Protein AF-A0A7C6TV27-F1 (afdb_monomer_lite)

pLDDT: mean 70.69, std 17.98, range [28.36, 94.0]

Sequence (256 aa):
PSWSVGEIKVDEYSLESMWVTFALASRLGDLALILPENAGFEDLADAAALVRVLGHVDAPVVSAPRWVHTEAAGRDLRSASLIVMGESARQPFLAYSLGHRLLVPLTEVRGLPNGVDGRNVGVIQVIPSPWTVGRMVLAVSGSGPDGYRAALDALLNENTRAHLIGQAVVVTREIERGTLELYAQSTSPSDALPTRHVPRWTMGMSSSPWTAILLVSAIMTVLAGLSALGTGLLRRVGGSAAGGRVDVRSRGGAVG

Structure (mmCIF, N/CA/C/O backbone):
data_AF-A0A7C6TV27-F1
#
_entry.id   AF-A0A7C6TV27-F1
#
loop_
_atom_site.group_PDB
_atom_site.id
_atom_site.type_symbol
_atom_site.label_atom_id
_atom_site.label_alt_id
_atom_site.label_comp_id
_atom_site.label_asym_id
_atom_site.label_entity_id
_atom_site.label_seq_id
_atom_site.pdbx_PDB_ins_code
_atom_site.Cartn_x
_atom_site.Cartn_y
_atom_site.Cartn_z
_atom_site.occupancy
_atom_site.B_iso_or_equiv
_atom_site.auth_seq_id
_atom_site.auth_comp_id
_atom_site.auth_asym_id
_atom_site.auth_atom_id
_atom_site.pdbx_PDB_model_num
ATOM 1 N N . PRO A 1 1 ? -10.277 9.344 -18.326 1.00 42.56 1 PRO A N 1
ATOM 2 C CA . PRO A 1 1 ? -9.620 9.797 -17.077 1.00 42.56 1 PRO A CA 1
ATOM 3 C C . PRO A 1 1 ? -8.680 10.976 -17.368 1.00 42.56 1 PRO A C 1
ATOM 5 O O . PRO A 1 1 ? -7.740 10.820 -18.139 1.00 42.56 1 PRO A O 1
ATOM 8 N N . SER A 1 2 ? -8.986 12.161 -16.837 1.00 32.78 2 SER A N 1
ATOM 9 C CA . SER A 1 2 ? -8.155 13.364 -16.973 1.00 32.78 2 SER A CA 1
ATOM 10 C C . SER A 1 2 ? -7.395 1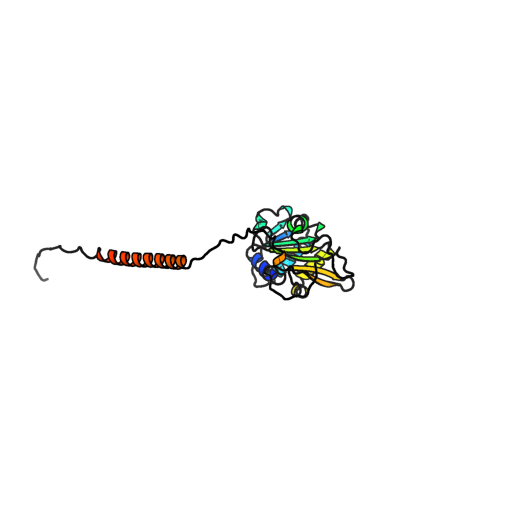3.614 -15.673 1.00 32.78 2 SER A C 1
ATOM 12 O O . SER A 1 2 ? -8.012 13.691 -14.614 1.00 32.78 2 SER A O 1
ATOM 14 N N . TRP A 1 3 ? -6.075 13.747 -15.761 1.00 41.84 3 TRP A N 1
ATOM 15 C CA . TRP A 1 3 ? -5.209 14.156 -14.657 1.00 41.84 3 TRP A CA 1
ATOM 16 C C . TRP A 1 3 ? -5.389 15.662 -14.425 1.00 41.84 3 TRP A C 1
ATOM 18 O O . TRP A 1 3 ? -5.289 16.439 -15.375 1.00 41.84 3 TRP A O 1
ATOM 28 N N . SER A 1 4 ? -5.697 16.093 -13.203 1.00 41.91 4 SER A N 1
ATOM 29 C CA . SER A 1 4 ? -5.937 17.510 -12.897 1.00 41.91 4 SER A CA 1
ATOM 30 C C . SER A 1 4 ? -5.298 17.928 -11.580 1.00 41.91 4 SER A C 1
ATOM 32 O O . SER A 1 4 ? -5.409 17.211 -10.589 1.00 41.91 4 SER A O 1
ATOM 34 N N . VAL A 1 5 ? -4.723 19.132 -11.561 1.00 38.09 5 VAL A N 1
ATOM 35 C CA . VAL A 1 5 ? -4.339 19.868 -10.349 1.00 38.09 5 VAL A CA 1
ATOM 36 C C . VAL A 1 5 ? -5.586 20.622 -9.876 1.00 38.09 5 VAL A C 1
ATOM 38 O O . VAL A 1 5 ? -5.969 21.616 -10.489 1.00 38.09 5 VAL A O 1
ATOM 41 N N . GLY A 1 6 ? -6.284 20.104 -8.865 1.00 32.38 6 GLY A N 1
ATOM 42 C CA . GLY A 1 6 ? -7.574 20.629 -8.411 1.00 32.38 6 GLY A CA 1
ATOM 43 C C . GLY A 1 6 ? -7.734 20.583 -6.892 1.00 32.38 6 GLY A C 1
ATOM 44 O O . GLY A 1 6 ? -7.157 19.730 -6.229 1.00 32.38 6 GLY A O 1
ATOM 45 N N . GLU A 1 7 ? -8.505 21.546 -6.389 1.00 28.36 7 GLU A N 1
ATOM 46 C CA . GLU A 1 7 ? -8.798 21.916 -4.996 1.00 28.36 7 GLU A CA 1
ATOM 47 C C . GLU A 1 7 ? -8.875 20.740 -3.995 1.00 28.36 7 GLU A C 1
ATOM 49 O O . GLU A 1 7 ? -9.655 19.801 -4.162 1.00 28.36 7 GLU A O 1
ATOM 54 N N . ILE A 1 8 ? -8.063 20.814 -2.929 1.00 34.06 8 ILE A N 1
ATOM 55 C CA . ILE A 1 8 ? -7.916 19.764 -1.909 1.00 34.06 8 ILE A CA 1
ATOM 56 C C . ILE A 1 8 ? -9.116 19.808 -0.960 1.00 34.06 8 ILE A C 1
ATOM 58 O O . ILE A 1 8 ? -9.132 20.526 0.041 1.00 34.06 8 ILE A O 1
ATOM 62 N N . LYS A 1 9 ? -10.132 19.001 -1.256 1.00 33.84 9 LYS A N 1
ATOM 63 C CA . LYS A 1 9 ? -11.043 18.503 -0.228 1.00 33.84 9 LYS A CA 1
ATOM 64 C C . LYS A 1 9 ? -10.345 17.301 0.403 1.00 33.84 9 LYS A C 1
ATOM 66 O O . LYS A 1 9 ? -9.981 16.376 -0.316 1.00 33.84 9 LYS A O 1
ATOM 71 N N . VAL A 1 10 ? -10.089 17.338 1.712 1.00 42.16 10 VAL A N 1
ATOM 72 C CA . VAL A 1 10 ? -9.459 16.211 2.420 1.00 42.16 10 VAL A CA 1
ATOM 73 C C . VAL A 1 10 ? -10.445 15.050 2.404 1.00 42.16 10 VAL A C 1
ATOM 75 O O . VAL A 1 10 ? -11.349 14.970 3.235 1.00 42.16 10 VAL A O 1
ATOM 78 N N . ASP A 1 11 ? -10.313 14.192 1.402 1.00 55.34 11 ASP A N 1
ATOM 79 C CA . ASP A 1 11 ? -11.092 12.974 1.313 1.00 55.34 11 ASP A CA 1
ATOM 80 C C . ASP A 1 11 ? -10.637 12.019 2.423 1.00 55.34 11 ASP A C 1
ATOM 82 O O . ASP A 1 11 ? -9.445 11.842 2.683 1.00 55.34 11 ASP A O 1
ATOM 86 N N . GLU A 1 12 ? -11.608 11.388 3.087 1.00 58.50 12 GLU A N 1
ATOM 87 C CA . GLU A 1 12 ? -11.397 10.425 4.183 1.00 58.50 12 GLU A CA 1
ATOM 88 C C . GLU A 1 12 ? -10.483 9.251 3.769 1.00 58.50 12 GLU A C 1
ATOM 90 O O . GLU A 1 12 ? -9.878 8.591 4.609 1.00 58.50 12 GLU A O 1
ATOM 95 N N . TYR A 1 13 ? -10.326 9.047 2.460 1.00 67.88 13 TYR A N 1
ATOM 96 C CA . TYR A 1 13 ? -9.430 8.086 1.835 1.00 67.88 13 TYR A CA 1
ATOM 97 C C . TYR A 1 13 ? -8.451 8.858 0.948 1.00 67.88 13 TYR A C 1
ATOM 99 O O . TYR A 1 13 ? -8.722 9.056 -0.231 1.00 67.88 13 TYR A O 1
ATOM 107 N N . SER A 1 14 ? -7.346 9.335 1.519 1.00 80.69 14 SER A N 1
ATOM 108 C CA . SER A 1 14 ? -6.264 10.026 0.806 1.00 80.69 14 SER A CA 1
ATOM 109 C C . SER A 1 14 ? -4.914 9.499 1.291 1.00 80.69 14 SER A C 1
ATOM 111 O O . SER A 1 14 ? -4.761 9.127 2.454 1.00 80.69 14 SER A O 1
ATOM 113 N N . LEU A 1 15 ? -3.918 9.469 0.410 1.00 79.62 15 LEU A N 1
ATOM 114 C CA . LEU A 1 15 ? -2.533 9.103 0.708 1.00 79.62 15 LEU A CA 1
ATOM 115 C C . LEU A 1 15 ? -1.900 10.043 1.742 1.00 79.62 15 LEU A C 1
ATOM 117 O O . LEU A 1 15 ? -1.047 9.612 2.514 1.00 79.62 15 LEU A O 1
ATOM 121 N N . GLU A 1 16 ? -2.368 11.289 1.817 1.00 81.50 16 GLU A N 1
ATOM 122 C CA . GLU A 1 16 ? -1.935 12.261 2.825 1.00 81.50 16 GLU A CA 1
ATOM 123 C C . GLU A 1 16 ? -2.404 11.855 4.229 1.00 81.50 16 GLU A C 1
ATOM 125 O O . GLU A 1 16 ? -1.633 11.881 5.189 1.00 81.50 16 GLU A O 1
ATOM 130 N N . SER A 1 17 ? -3.669 11.439 4.352 1.00 78.56 17 SER A N 1
ATOM 131 C CA . SER A 1 17 ? -4.296 11.088 5.630 1.00 78.56 17 SER A CA 1
ATOM 132 C C . SER A 1 17 ? -4.038 9.638 6.051 1.00 78.56 17 SER A C 1
ATOM 134 O O . SER A 1 17 ? -4.104 9.328 7.245 1.00 78.56 17 SER A O 1
ATOM 136 N N . MET A 1 18 ? -3.677 8.751 5.111 1.00 82.19 18 MET A N 1
ATOM 137 C CA . MET A 1 18 ? -3.507 7.321 5.390 1.00 82.19 18 MET A CA 1
ATOM 138 C C . MET A 1 18 ? -2.458 7.051 6.467 1.00 82.19 18 MET A C 1
ATOM 140 O O . MET A 1 18 ? -2.598 6.096 7.228 1.00 82.19 18 MET A O 1
ATOM 144 N N . TRP A 1 19 ? -1.393 7.860 6.522 1.00 77.50 19 TRP A N 1
ATOM 145 C CA . TRP A 1 19 ? -0.264 7.623 7.421 1.00 77.50 19 TRP A CA 1
ATOM 146 C C . TRP A 1 19 ? -0.715 7.598 8.875 1.00 77.50 19 TRP A C 1
ATOM 148 O O . TRP A 1 19 ? -0.329 6.704 9.624 1.00 77.50 19 TRP A O 1
ATOM 158 N N . VAL A 1 20 ? -1.612 8.513 9.240 1.00 76.75 20 VAL A N 1
ATOM 159 C CA . VAL A 1 20 ? -2.214 8.566 10.573 1.00 76.75 20 VAL A CA 1
ATOM 160 C C . VAL A 1 20 ? -3.128 7.359 10.792 1.00 76.75 20 VAL A C 1
ATOM 162 O O . VAL A 1 20 ? -3.025 6.690 11.818 1.00 76.75 20 VAL A O 1
ATOM 165 N N . THR A 1 21 ? -3.983 7.014 9.824 1.00 78.38 21 THR A N 1
ATOM 166 C CA . THR A 1 21 ? -4.902 5.870 9.942 1.00 78.38 21 THR A CA 1
ATOM 167 C C . THR A 1 21 ? -4.161 4.547 10.137 1.00 78.38 21 THR A C 1
ATOM 169 O O . THR A 1 21 ? -4.495 3.778 11.040 1.00 78.38 21 THR A O 1
ATOM 172 N N . PHE A 1 22 ? -3.150 4.265 9.316 1.00 78.12 22 PHE A N 1
ATOM 173 C CA . PHE A 1 22 ? -2.386 3.022 9.393 1.00 78.12 22 PHE A CA 1
ATOM 174 C C . PHE A 1 22 ? -1.479 2.977 10.625 1.00 78.12 22 PHE A C 1
ATOM 176 O O . PHE A 1 22 ? -1.372 1.918 11.243 1.00 78.12 22 PHE A O 1
ATOM 183 N N . ALA A 1 23 ? -0.899 4.110 11.036 1.00 75.31 23 ALA A N 1
ATOM 184 C CA . ALA A 1 23 ? -0.135 4.202 12.280 1.00 75.31 23 ALA A CA 1
ATOM 185 C C . ALA A 1 23 ? -1.005 4.016 13.535 1.00 75.31 23 ALA A C 1
ATOM 187 O O . ALA A 1 23 ? -0.509 3.545 14.556 1.00 75.31 23 ALA A O 1
ATOM 188 N N . LEU A 1 24 ? -2.293 4.370 13.488 1.00 70.25 24 LEU A N 1
ATOM 189 C CA . LEU A 1 24 ? -3.243 4.085 14.568 1.00 70.25 24 LEU A CA 1
ATOM 190 C C . LEU A 1 24 ? -3.708 2.623 14.540 1.00 70.25 24 LEU A C 1
ATOM 192 O O . LEU A 1 24 ? -3.726 1.966 15.579 1.00 70.25 24 LEU A O 1
ATOM 196 N N . ALA A 1 25 ? -4.035 2.085 13.361 1.00 66.06 25 ALA A N 1
ATOM 197 C CA . ALA A 1 25 ? -4.468 0.694 13.211 1.00 66.06 25 ALA A CA 1
ATOM 198 C C . ALA A 1 25 ? -3.373 -0.310 13.617 1.00 66.06 25 ALA A C 1
ATOM 200 O O . ALA A 1 25 ? -3.673 -1.328 14.245 1.00 66.06 25 ALA A O 1
ATOM 201 N N . SER A 1 26 ? -2.100 -0.012 13.321 1.00 62.94 26 SER A N 1
ATOM 202 C CA . SER A 1 26 ? -0.956 -0.860 13.691 1.00 62.94 26 SER A CA 1
ATOM 203 C C . SER A 1 26 ? -0.791 -1.036 15.203 1.00 62.94 26 SER A C 1
ATOM 205 O O . SER A 1 26 ? -0.312 -2.080 15.649 1.00 62.94 26 SER A O 1
ATOM 207 N N . ARG A 1 27 ? -1.224 -0.049 15.998 1.00 66.62 27 ARG A N 1
ATOM 208 C CA . ARG A 1 27 ? -1.183 -0.087 17.470 1.00 66.62 27 ARG A CA 1
ATOM 209 C C . ARG A 1 27 ? -2.248 -0.993 18.066 1.00 66.62 27 ARG A C 1
ATOM 211 O O . ARG A 1 27 ? -2.057 -1.519 19.154 1.00 66.62 27 ARG A O 1
ATOM 218 N N . LEU A 1 28 ? -3.373 -1.146 17.372 1.00 60.09 28 LEU A N 1
ATOM 219 C CA . LEU A 1 28 ? -4.545 -1.869 17.868 1.00 60.09 28 LEU A CA 1
ATOM 220 C C . LEU A 1 28 ? -4.563 -3.347 17.446 1.00 60.09 28 LEU A C 1
ATOM 222 O O . LEU A 1 28 ? -5.505 -4.059 17.773 1.00 60.09 28 LEU A O 1
ATOM 226 N N . GLY A 1 29 ? -3.548 -3.818 16.709 1.00 70.62 29 GLY A N 1
ATOM 227 C CA . GLY A 1 29 ? -3.570 -5.147 16.081 1.00 70.62 29 GLY A CA 1
ATOM 228 C C . GLY A 1 29 ? -4.558 -5.246 14.908 1.00 70.62 29 GLY A C 1
ATOM 229 O O . GLY A 1 29 ? -4.773 -6.325 14.356 1.00 70.62 29 GLY A O 1
ATOM 230 N N . ASP A 1 30 ? -5.115 -4.106 14.494 1.00 82.38 30 ASP A N 1
ATOM 231 C CA . ASP A 1 30 ? -6.123 -3.955 13.444 1.00 82.38 30 ASP A CA 1
ATOM 232 C C . ASP A 1 30 ? -5.498 -3.766 12.053 1.00 82.38 30 ASP A C 1
ATOM 234 O O . ASP A 1 30 ? -6.171 -3.343 11.112 1.00 82.38 30 ASP A O 1
ATOM 238 N N . LEU A 1 31 ? -4.204 -4.055 11.918 1.00 86.94 31 LEU A N 1
ATOM 239 C CA . LEU A 1 31 ? -3.452 -3.970 10.675 1.00 86.94 31 LEU A CA 1
ATOM 240 C C . LEU A 1 31 ? -2.953 -5.354 10.270 1.00 86.94 31 LEU A C 1
ATOM 242 O O . LEU A 1 31 ? -2.269 -6.019 11.051 1.00 86.94 31 LEU A O 1
ATOM 246 N N . ALA A 1 32 ? -3.238 -5.757 9.034 1.00 89.12 32 ALA A N 1
ATOM 247 C CA . ALA A 1 32 ? -2.634 -6.935 8.429 1.00 89.12 32 ALA A CA 1
ATOM 248 C C . ALA A 1 32 ? -1.802 -6.562 7.198 1.00 89.12 32 ALA A C 1
ATOM 250 O O . ALA A 1 32 ? -2.253 -5.812 6.331 1.00 89.12 32 ALA A O 1
ATOM 251 N N . LEU A 1 33 ? -0.591 -7.109 7.128 1.00 88.75 33 LEU A N 1
ATOM 252 C CA . LEU A 1 33 ? 0.257 -7.067 5.948 1.00 88.75 33 LEU A CA 1
ATOM 253 C C . LEU A 1 33 ? 0.047 -8.351 5.152 1.00 88.75 33 LEU A C 1
ATOM 255 O O . LEU A 1 33 ? 0.228 -9.452 5.678 1.00 88.75 33 LEU A O 1
ATOM 259 N N . ILE A 1 34 ? -0.344 -8.189 3.891 1.00 89.25 34 ILE A N 1
ATOM 260 C CA . ILE A 1 34 ? -0.555 -9.288 2.957 1.00 89.25 34 ILE A CA 1
ATOM 261 C C . ILE A 1 34 ? 0.692 -9.449 2.105 1.00 89.25 34 ILE A C 1
ATOM 263 O O . ILE A 1 34 ? 1.052 -8.554 1.335 1.00 89.25 34 ILE A O 1
ATOM 267 N N . LEU A 1 35 ? 1.326 -10.609 2.246 1.00 86.19 35 LEU A N 1
ATOM 268 C CA . LEU A 1 35 ? 2.517 -10.980 1.496 1.00 86.19 35 LEU A CA 1
ATOM 269 C C . LEU A 1 35 ? 2.175 -11.921 0.328 1.00 86.19 35 LEU A C 1
ATOM 271 O O . LEU A 1 35 ? 1.169 -12.647 0.389 1.00 86.19 35 LEU A O 1
ATOM 275 N N . PRO A 1 36 ? 3.006 -11.936 -0.731 1.00 84.69 36 PRO A N 1
ATOM 276 C CA . PRO A 1 36 ? 2.933 -12.942 -1.788 1.00 84.69 36 PRO A CA 1
ATOM 277 C C . PRO A 1 36 ? 2.973 -14.376 -1.235 1.00 84.69 36 PRO A C 1
ATOM 279 O O . PRO A 1 36 ? 3.475 -14.630 -0.138 1.00 84.69 36 PRO A O 1
ATOM 282 N N . GLU A 1 37 ? 2.457 -15.336 -2.000 1.00 78.94 37 GLU A N 1
ATOM 283 C CA . GLU A 1 37 ? 2.462 -16.756 -1.607 1.00 78.94 37 GLU A CA 1
ATOM 284 C C . GLU A 1 37 ? 3.889 -17.294 -1.466 1.00 78.94 37 GLU A C 1
ATOM 286 O O . GLU A 1 37 ? 4.225 -17.956 -0.488 1.00 78.94 37 GLU A O 1
ATOM 291 N N . ASN A 1 38 ? 4.761 -16.917 -2.399 1.00 82.75 38 ASN A N 1
ATOM 292 C CA . ASN A 1 38 ? 6.183 -17.240 -2.400 1.00 82.75 38 ASN A CA 1
ATOM 293 C C . ASN A 1 38 ? 7.034 -16.100 -1.820 1.00 82.75 38 ASN A C 1
ATOM 295 O O . ASN A 1 38 ? 8.071 -15.753 -2.391 1.00 82.75 38 ASN A O 1
ATOM 299 N N . ALA A 1 39 ? 6.573 -15.483 -0.729 1.00 84.56 39 ALA A N 1
ATOM 300 C CA . ALA A 1 39 ? 7.303 -14.403 -0.077 1.00 84.56 39 ALA A CA 1
ATOM 301 C C . ALA A 1 39 ? 8.697 -14.873 0.369 1.00 84.56 39 ALA A C 1
ATOM 303 O O . ALA A 1 39 ? 8.834 -15.809 1.160 1.00 84.56 39 ALA A O 1
ATOM 304 N N . GLY A 1 40 ? 9.726 -14.215 -0.158 1.00 87.44 40 GLY A N 1
ATOM 305 C CA . GLY A 1 40 ? 11.115 -14.429 0.218 1.00 87.44 40 GLY A CA 1
ATOM 306 C C . GLY A 1 40 ? 11.561 -13.505 1.349 1.00 87.44 40 GLY A C 1
ATOM 307 O O . GLY A 1 40 ? 10.784 -12.745 1.927 1.00 87.44 40 GLY A O 1
ATOM 308 N N . PHE A 1 41 ? 12.860 -13.538 1.641 1.00 87.88 41 PHE A N 1
ATOM 309 C CA . PHE A 1 41 ? 13.470 -12.633 2.615 1.00 87.88 41 PHE A CA 1
ATOM 310 C C . PHE A 1 41 ? 13.321 -11.155 2.217 1.00 87.88 41 PHE A C 1
ATOM 312 O O . PHE A 1 41 ? 13.071 -10.323 3.084 1.00 87.88 41 PHE A O 1
ATOM 319 N N . GLU A 1 42 ? 13.431 -10.836 0.922 1.00 88.75 42 GLU A N 1
ATOM 320 C CA . GLU A 1 42 ? 13.256 -9.465 0.418 1.00 88.75 42 GLU A CA 1
ATOM 321 C C . GLU A 1 42 ? 11.844 -8.936 0.709 1.00 88.75 42 GLU A C 1
ATOM 323 O O . GLU A 1 42 ? 11.706 -7.868 1.293 1.00 88.75 42 GLU A O 1
ATOM 328 N N . ASP A 1 43 ? 10.803 -9.729 0.430 1.00 88.56 43 ASP A N 1
ATOM 329 C CA . ASP A 1 43 ? 9.406 -9.335 0.663 1.00 88.56 43 ASP A CA 1
ATOM 330 C C . ASP A 1 43 ? 9.128 -9.059 2.160 1.00 88.56 43 ASP A C 1
ATOM 332 O O . ASP A 1 43 ? 8.388 -8.142 2.523 1.00 88.56 43 ASP A O 1
ATOM 336 N N . LEU A 1 44 ? 9.752 -9.838 3.053 1.00 88.25 44 LEU A N 1
ATOM 337 C CA . LEU A 1 44 ? 9.673 -9.631 4.503 1.00 88.25 44 LEU A CA 1
ATOM 338 C C . LEU A 1 44 ? 10.442 -8.384 4.957 1.00 88.25 44 LEU A C 1
ATOM 340 O O . LEU A 1 44 ? 9.965 -7.655 5.831 1.00 88.25 44 LEU A O 1
ATOM 344 N N . ALA A 1 45 ? 11.622 -8.140 4.386 1.00 90.81 45 ALA A N 1
ATOM 345 C CA . ALA A 1 45 ? 12.440 -6.973 4.694 1.00 90.81 45 ALA A CA 1
ATOM 346 C C . ALA A 1 45 ? 11.743 -5.674 4.263 1.00 90.81 45 ALA A C 1
ATOM 348 O O . ALA A 1 45 ? 11.665 -4.734 5.058 1.00 90.81 45 ALA A O 1
ATOM 349 N N . ASP A 1 46 ? 11.166 -5.656 3.062 1.00 91.44 46 ASP A N 1
ATOM 350 C CA . ASP A 1 46 ? 10.367 -4.550 2.525 1.00 91.44 46 ASP A CA 1
ATOM 351 C C . ASP A 1 46 ? 9.200 -4.211 3.453 1.00 91.44 46 ASP A C 1
ATOM 353 O O . ASP A 1 46 ? 8.974 -3.063 3.848 1.00 91.44 46 ASP A O 1
ATOM 357 N N . ALA A 1 47 ? 8.481 -5.247 3.871 1.00 88.88 47 ALA A N 1
ATOM 358 C CA . ALA A 1 47 ? 7.345 -5.095 4.747 1.00 88.88 47 ALA A CA 1
ATOM 359 C C . ALA A 1 47 ? 7.729 -4.604 6.146 1.00 88.88 47 ALA A C 1
ATOM 361 O O . ALA A 1 47 ? 7.070 -3.723 6.704 1.00 88.88 47 ALA A O 1
ATOM 362 N N . ALA A 1 48 ? 8.822 -5.124 6.707 1.00 87.94 48 ALA A N 1
ATOM 363 C CA . ALA A 1 48 ? 9.362 -4.647 7.973 1.00 87.94 48 ALA A CA 1
ATOM 364 C C . ALA A 1 48 ? 9.816 -3.181 7.877 1.00 87.94 48 ALA A C 1
ATOM 366 O O . ALA A 1 48 ? 9.582 -2.403 8.807 1.00 87.94 48 ALA A O 1
ATOM 367 N N . ALA A 1 49 ? 10.415 -2.780 6.751 1.00 90.19 49 ALA A N 1
ATOM 368 C CA . ALA A 1 49 ? 10.804 -1.398 6.502 1.00 90.19 49 ALA A CA 1
ATOM 369 C C . ALA A 1 49 ? 9.585 -0.465 6.498 1.00 90.19 49 ALA A C 1
ATOM 371 O O . ALA A 1 49 ? 9.621 0.578 7.156 1.00 90.19 49 ALA A O 1
ATOM 372 N N . LEU A 1 50 ? 8.485 -0.862 5.852 1.00 88.31 50 LEU A N 1
ATOM 373 C CA . LEU A 1 50 ? 7.253 -0.075 5.850 1.00 88.31 50 LEU A CA 1
ATOM 374 C C . LEU A 1 50 ? 6.626 0.024 7.247 1.00 88.31 50 LEU A C 1
ATOM 376 O O . LEU A 1 50 ? 6.248 1.113 7.679 1.00 88.31 50 LEU A O 1
ATOM 380 N N . VAL A 1 51 ? 6.565 -1.082 7.994 1.00 85.06 51 VAL A N 1
ATOM 381 C CA . VAL A 1 51 ? 6.058 -1.084 9.379 1.00 85.06 51 VAL A CA 1
ATOM 382 C C . VAL A 1 51 ? 6.893 -0.170 10.272 1.00 85.06 51 VAL A C 1
ATOM 384 O O . VAL A 1 51 ? 6.336 0.568 11.083 1.00 85.06 51 VAL A O 1
ATOM 387 N N . ARG A 1 52 ? 8.221 -0.163 10.103 1.00 84.56 52 ARG A N 1
ATOM 388 C CA . ARG A 1 52 ? 9.118 0.749 10.826 1.00 84.56 52 ARG A CA 1
ATOM 389 C C . ARG A 1 52 ? 8.778 2.209 10.535 1.00 84.56 52 ARG A C 1
ATOM 391 O O . ARG A 1 52 ? 8.741 3.017 11.460 1.00 84.56 52 ARG A O 1
ATOM 398 N N . VAL A 1 53 ? 8.523 2.539 9.270 1.00 85.00 53 VAL A N 1
ATOM 399 C CA . VAL A 1 53 ? 8.135 3.892 8.849 1.00 85.00 53 VAL A CA 1
ATOM 400 C C . VAL A 1 53 ? 6.778 4.287 9.441 1.00 85.00 53 VAL A C 1
ATOM 402 O O . VAL A 1 53 ? 6.658 5.391 9.966 1.00 85.00 53 VAL A O 1
ATOM 405 N N . LEU A 1 54 ? 5.792 3.383 9.444 1.00 80.69 54 LEU A N 1
ATOM 406 C CA . LEU A 1 54 ? 4.479 3.607 10.069 1.00 80.69 54 LEU A CA 1
ATOM 407 C C . LEU A 1 54 ? 4.568 3.782 11.591 1.00 80.69 54 LEU A C 1
ATOM 409 O O . LEU A 1 54 ? 3.869 4.615 12.164 1.00 80.69 54 LEU A O 1
ATOM 413 N N . GLY A 1 55 ? 5.443 3.023 12.252 1.00 74.62 55 GLY A N 1
ATOM 414 C CA . GLY A 1 55 ? 5.653 3.099 13.698 1.00 74.62 55 GLY A CA 1
ATOM 415 C C . GLY A 1 55 ? 6.322 4.397 14.160 1.00 74.62 55 GLY A C 1
ATOM 416 O O . GLY A 1 55 ? 6.190 4.766 15.322 1.00 74.62 55 GLY A O 1
ATOM 417 N N . HIS A 1 56 ? 7.008 5.114 13.266 1.00 72.06 56 HIS A N 1
ATOM 418 C CA . HIS A 1 56 ? 7.680 6.374 13.595 1.00 72.06 56 HIS A CA 1
ATOM 419 C C . HIS A 1 56 ? 6.724 7.578 13.666 1.00 72.06 56 HIS A C 1
ATOM 421 O O . HIS A 1 56 ? 7.140 8.647 14.097 1.00 72.06 56 HIS A O 1
ATOM 427 N N . VAL A 1 57 ? 5.461 7.416 13.245 1.00 65.25 57 VAL A N 1
ATOM 428 C CA . VAL A 1 57 ? 4.544 8.538 12.982 1.00 65.25 57 VAL A CA 1
ATOM 429 C C . VAL A 1 57 ? 3.998 9.219 14.242 1.00 65.25 57 VAL A C 1
ATOM 431 O O . VAL A 1 57 ? 3.608 10.363 14.114 1.00 65.25 57 VAL A O 1
ATOM 434 N N . ASP A 1 58 ? 4.001 8.614 15.442 1.00 51.94 58 ASP A N 1
ATOM 435 C CA . ASP A 1 58 ? 3.790 9.375 16.700 1.00 51.94 58 ASP A CA 1
ATOM 436 C C . ASP A 1 58 ? 3.863 8.472 17.950 1.00 51.94 58 ASP A C 1
ATOM 438 O O . ASP A 1 58 ? 2.877 7.835 18.313 1.00 51.94 58 ASP A O 1
ATOM 442 N N . ALA A 1 59 ? 4.991 8.470 18.664 1.00 53.00 59 ALA A N 1
ATOM 443 C CA . ALA A 1 59 ? 5.229 7.798 19.959 1.00 53.00 59 ALA A CA 1
ATOM 444 C C . ALA A 1 59 ? 5.685 6.312 19.929 1.00 53.00 59 ALA A C 1
ATOM 446 O O . ALA A 1 59 ? 5.294 5.542 19.050 1.00 53.00 59 ALA A O 1
ATOM 447 N N . PRO A 1 60 ? 6.508 5.882 20.916 1.00 55.78 60 PRO A N 1
ATOM 448 C CA . PRO A 1 60 ? 7.086 4.539 20.997 1.00 55.78 60 PRO A CA 1
ATOM 449 C C . PRO A 1 60 ? 6.047 3.517 21.479 1.00 55.78 60 PRO A C 1
ATOM 451 O O . PRO A 1 60 ? 6.070 3.064 22.622 1.00 55.78 60 PRO A O 1
ATOM 454 N N . VAL A 1 61 ? 5.105 3.159 20.612 1.00 54.78 61 VAL A N 1
ATOM 455 C CA . VAL A 1 61 ? 4.170 2.055 20.850 1.00 54.78 61 VAL A CA 1
ATOM 456 C C . VAL A 1 61 ? 4.597 0.868 19.995 1.00 54.78 61 VAL A C 1
ATOM 458 O O . VAL A 1 61 ? 4.882 1.011 18.806 1.00 54.78 61 VAL A O 1
ATOM 461 N N . VAL A 1 62 ? 4.651 -0.314 20.611 1.00 59.88 62 VAL A N 1
ATOM 462 C CA . VAL A 1 62 ? 4.977 -1.569 19.926 1.00 59.88 62 VAL A CA 1
ATOM 463 C C . VAL A 1 62 ? 3.931 -1.815 18.839 1.00 59.88 62 VAL A C 1
ATOM 465 O O . VAL A 1 62 ? 2.773 -2.096 19.132 1.00 59.88 62 VAL A O 1
ATOM 468 N N . SER A 1 63 ? 4.338 -1.684 17.578 1.00 64.44 63 SER A N 1
ATOM 469 C CA . SER A 1 63 ? 3.513 -2.060 16.430 1.00 64.44 63 SER A CA 1
ATOM 470 C C . SER A 1 63 ? 3.599 -3.572 16.243 1.00 64.44 63 SER A C 1
ATOM 472 O O . SER A 1 63 ? 4.694 -4.111 16.092 1.00 64.44 63 SER A O 1
ATOM 474 N N . ALA A 1 64 ? 2.456 -4.253 16.246 1.00 70.06 64 ALA A N 1
ATOM 475 C CA . ALA A 1 64 ? 2.377 -5.703 16.073 1.00 70.06 64 ALA A CA 1
ATOM 476 C C . ALA A 1 64 ? 1.390 -6.050 14.948 1.00 70.06 64 ALA A C 1
ATOM 478 O O . ALA A 1 64 ? 0.317 -6.600 15.211 1.00 70.06 64 ALA A O 1
ATOM 479 N N . PRO A 1 65 ? 1.700 -5.687 13.689 1.00 76.12 65 PRO A N 1
ATOM 480 C CA . PRO A 1 65 ? 0.831 -6.039 12.583 1.00 76.12 65 PRO A CA 1
ATOM 481 C C . PRO A 1 65 ? 0.784 -7.554 12.385 1.00 76.12 65 PRO A C 1
ATOM 483 O O . PRO A 1 65 ? 1.748 -8.278 12.649 1.00 76.12 65 PRO A O 1
ATOM 486 N N . ARG A 1 66 ? -0.349 -8.031 11.875 1.00 82.56 66 ARG A N 1
ATOM 487 C CA . ARG A 1 66 ? -0.529 -9.436 11.514 1.00 82.56 66 ARG A CA 1
ATOM 488 C C . ARG A 1 66 ? 0.104 -9.701 10.154 1.00 82.56 66 ARG A C 1
ATOM 490 O O . ARG A 1 66 ? -0.178 -8.996 9.191 1.00 82.56 66 ARG A O 1
ATOM 497 N N . TRP A 1 67 ? 0.904 -10.751 10.073 1.00 81.50 67 TRP A N 1
ATOM 498 C CA . TRP A 1 67 ? 1.504 -11.227 8.831 1.00 81.50 67 TRP A CA 1
ATOM 499 C C . TRP A 1 67 ? 0.615 -12.309 8.241 1.00 81.50 67 TRP A C 1
ATOM 501 O O . TRP A 1 67 ? 0.360 -13.317 8.902 1.00 81.50 67 TRP A O 1
ATOM 511 N N . VAL A 1 68 ? 0.094 -12.086 7.037 1.00 81.19 68 VAL A N 1
ATOM 512 C CA . VAL A 1 68 ? -0.846 -13.018 6.411 1.00 81.19 68 VAL A CA 1
ATOM 513 C C . VAL A 1 68 ? -0.421 -13.294 4.976 1.00 81.19 68 VAL A C 1
ATOM 515 O O . VAL A 1 68 ? -0.237 -12.382 4.175 1.00 81.19 68 VAL A O 1
ATOM 518 N N . HIS A 1 69 ? -0.268 -14.573 4.648 1.00 75.69 69 HIS A N 1
ATOM 519 C CA . HIS A 1 69 ? -0.074 -15.004 3.268 1.00 75.69 69 HIS A CA 1
ATOM 520 C C . HIS A 1 69 ? -1.394 -14.947 2.504 1.00 75.69 69 HIS A C 1
ATOM 522 O O . HIS A 1 69 ? -2.466 -15.152 3.076 1.00 75.69 69 HIS A O 1
ATOM 528 N N . THR A 1 70 ? -1.306 -14.714 1.199 1.00 69.25 70 THR A N 1
ATOM 529 C CA . THR A 1 70 ? -2.476 -14.529 0.332 1.00 69.25 70 THR A CA 1
ATOM 530 C C . THR A 1 70 ? -3.472 -15.697 0.373 1.00 69.25 70 THR A C 1
ATOM 532 O O . THR A 1 70 ? -4.674 -15.458 0.390 1.00 69.25 70 THR A O 1
ATOM 535 N N . GLU A 1 71 ? -3.030 -16.950 0.496 1.00 66.19 71 GLU A N 1
ATOM 536 C CA . GLU A 1 71 ? -3.942 -18.104 0.622 1.00 66.19 71 GLU A CA 1
ATOM 537 C C . GLU A 1 71 ? -4.674 -18.157 1.974 1.00 66.19 71 GLU A C 1
ATOM 539 O O . GLU A 1 71 ? -5.818 -18.602 2.070 1.00 66.19 71 GLU A O 1
ATOM 544 N N . ALA A 1 72 ? -4.029 -17.655 3.031 1.00 64.88 72 ALA A N 1
ATOM 545 C CA . ALA A 1 72 ? -4.594 -17.563 4.376 1.00 64.88 72 ALA A CA 1
ATOM 546 C C . ALA A 1 72 ? -5.474 -16.314 4.558 1.00 64.88 72 ALA A C 1
ATOM 548 O O . ALA A 1 72 ? -5.983 -16.068 5.658 1.00 64.88 72 ALA A O 1
ATOM 549 N N . ALA A 1 73 ? -5.679 -15.534 3.489 1.00 65.19 73 ALA A N 1
ATOM 550 C CA . ALA A 1 73 ? -6.513 -14.343 3.445 1.00 65.19 73 ALA A CA 1
ATOM 551 C C . ALA A 1 73 ? -8.018 -14.675 3.544 1.00 65.19 73 ALA A C 1
ATOM 553 O O . ALA A 1 73 ? -8.809 -14.432 2.635 1.00 65.19 73 ALA A O 1
ATOM 554 N N . GLY A 1 74 ? -8.424 -15.280 4.661 1.00 63.19 74 GLY A N 1
ATOM 555 C CA . GLY A 1 74 ? -9.788 -15.719 4.946 1.00 63.19 74 GLY A CA 1
ATOM 556 C C . GLY A 1 74 ? -10.658 -14.669 5.651 1.00 63.19 74 GLY A C 1
ATOM 557 O O . GLY A 1 74 ? -10.417 -13.463 5.597 1.00 63.19 74 GLY A O 1
ATOM 558 N N . ARG A 1 75 ? -11.708 -15.142 6.346 1.00 58.16 75 ARG A N 1
ATOM 559 C CA . ARG A 1 75 ? -12.713 -14.307 7.046 1.00 58.16 75 ARG A CA 1
ATOM 560 C C . ARG A 1 75 ? -12.120 -13.319 8.059 1.00 58.16 75 ARG A C 1
ATOM 562 O O . ARG A 1 75 ? -12.702 -12.255 8.240 1.00 58.16 75 ARG A O 1
ATOM 569 N N . ASP A 1 76 ? -10.967 -13.626 8.643 1.00 60.94 76 ASP A N 1
ATOM 570 C CA . ASP A 1 76 ? -10.336 -12.805 9.685 1.00 60.94 76 ASP A CA 1
ATOM 571 C C . ASP A 1 76 ? -9.641 -11.544 9.166 1.00 60.94 76 ASP A C 1
ATOM 573 O O . ASP A 1 76 ? -9.423 -10.613 9.936 1.00 60.94 76 ASP A O 1
ATOM 577 N N . LEU A 1 77 ? -9.309 -11.472 7.874 1.00 68.50 77 LEU A N 1
ATOM 578 C CA . LEU A 1 77 ? -8.760 -10.244 7.288 1.00 68.50 77 LEU A CA 1
ATOM 579 C C . LEU A 1 77 ? -9.814 -9.158 7.111 1.00 68.50 77 LEU A C 1
ATOM 581 O O . LEU A 1 77 ? -9.487 -7.990 6.922 1.00 68.50 77 LEU A O 1
ATOM 585 N N . ARG A 1 78 ? -11.093 -9.537 7.173 1.00 68.31 78 ARG A N 1
ATOM 586 C CA . ARG A 1 78 ? -12.188 -8.608 6.936 1.00 68.31 78 ARG A CA 1
ATOM 587 C C . ARG A 1 78 ? -12.234 -7.532 8.007 1.00 68.31 78 ARG A C 1
ATOM 589 O O . ARG A 1 78 ? -12.577 -6.414 7.668 1.00 68.31 78 ARG A O 1
ATOM 596 N N . SER A 1 79 ? -11.868 -7.814 9.256 1.00 78.44 79 SER A N 1
ATOM 597 C CA . SER A 1 79 ? -11.972 -6.848 10.361 1.00 78.44 79 SER A CA 1
ATOM 598 C C . SER A 1 79 ? -10.826 -5.829 10.442 1.00 78.44 79 SER A C 1
ATOM 600 O O . SER A 1 79 ? -10.937 -4.875 11.216 1.00 78.44 79 SER A O 1
ATOM 602 N N . ALA A 1 80 ? -9.755 -6.010 9.661 1.00 84.50 80 ALA A N 1
ATOM 603 C CA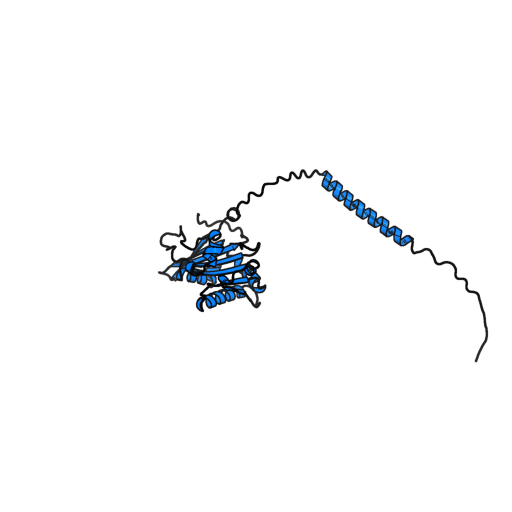 . ALA A 1 80 ? -8.533 -5.209 9.717 1.00 84.50 80 ALA A CA 1
ATOM 604 C C . ALA A 1 80 ? -8.406 -4.235 8.531 1.00 84.50 80 ALA A C 1
ATOM 606 O O . ALA A 1 80 ? -8.982 -4.442 7.460 1.00 84.50 80 ALA A O 1
ATOM 607 N N . SER A 1 81 ? -7.616 -3.177 8.720 1.00 88.94 81 SER A N 1
ATOM 608 C CA . SER A 1 81 ? -7.017 -2.428 7.615 1.00 88.94 81 SER A CA 1
ATOM 609 C C . SER A 1 81 ? -5.878 -3.250 7.020 1.00 88.94 81 SER A C 1
ATOM 611 O O . SER A 1 81 ? -5.171 -3.962 7.737 1.00 88.94 81 SER A O 1
ATOM 613 N N . LEU A 1 82 ? -5.703 -3.170 5.706 1.00 91.19 82 LEU A N 1
ATOM 614 C CA . LEU A 1 82 ? -4.785 -4.037 4.977 1.00 91.19 82 LEU A CA 1
ATOM 615 C C . LEU A 1 82 ? -3.707 -3.215 4.288 1.00 91.19 82 LEU A C 1
ATOM 617 O O . LEU A 1 82 ? -3.996 -2.183 3.687 1.00 91.19 82 LEU A O 1
ATOM 621 N N . ILE A 1 83 ? -2.480 -3.711 4.332 1.00 92.12 83 ILE A N 1
ATOM 622 C CA . ILE A 1 83 ? -1.404 -3.266 3.454 1.00 92.12 83 ILE A CA 1
ATOM 623 C C . ILE A 1 83 ? -1.052 -4.450 2.570 1.00 92.12 83 ILE A C 1
ATOM 625 O O . ILE A 1 83 ? -0.675 -5.510 3.064 1.00 92.12 83 ILE A O 1
ATOM 629 N N . VAL A 1 84 ? -1.209 -4.280 1.266 1.00 91.94 84 VAL A N 1
ATOM 630 C CA . VAL A 1 84 ? -0.944 -5.314 0.271 1.00 91.94 84 VAL A CA 1
ATOM 631 C C . VAL A 1 84 ? 0.222 -4.854 -0.572 1.00 91.94 84 VAL A C 1
ATOM 633 O O . VAL A 1 84 ? 0.154 -3.783 -1.175 1.00 91.94 84 VAL A O 1
ATOM 636 N N . MET A 1 85 ? 1.283 -5.653 -0.594 1.00 91.69 85 MET A N 1
ATOM 637 C CA . MET A 1 85 ? 2.522 -5.301 -1.277 1.00 91.69 85 MET A CA 1
ATOM 638 C C . MET A 1 85 ? 2.932 -6.375 -2.270 1.00 91.69 85 MET A C 1
ATOM 640 O O . MET A 1 85 ? 2.679 -7.568 -2.061 1.00 91.69 85 MET A O 1
ATOM 644 N N . GLY A 1 86 ? 3.572 -5.933 -3.344 1.00 90.62 86 GLY A N 1
ATOM 645 C CA . GLY A 1 86 ? 4.295 -6.794 -4.265 1.00 90.62 86 GLY A CA 1
ATOM 646 C C . GLY A 1 86 ? 4.037 -6.471 -5.728 1.00 90.62 86 GLY A C 1
ATOM 647 O O . GLY A 1 86 ? 3.178 -5.671 -6.102 1.00 90.62 86 GLY A O 1
ATOM 648 N N . GLU A 1 87 ? 4.793 -7.148 -6.579 1.00 90.44 87 GLU A N 1
ATOM 649 C CA . GLU A 1 87 ? 4.554 -7.161 -8.014 1.00 90.44 87 GLU A CA 1
ATOM 650 C C . GLU A 1 87 ? 3.182 -7.773 -8.327 1.00 90.44 87 GLU A C 1
ATOM 652 O O . GLU A 1 87 ? 2.813 -8.821 -7.793 1.00 90.44 87 GLU A O 1
ATOM 657 N N . SER A 1 88 ? 2.443 -7.146 -9.240 1.00 87.62 88 SER A N 1
ATOM 658 C CA . SER A 1 88 ? 1.096 -7.568 -9.636 1.00 87.62 88 SER A CA 1
ATOM 659 C C . SER A 1 88 ? 1.023 -9.028 -10.103 1.00 87.62 88 SER A C 1
ATOM 661 O O . SER A 1 88 ? 0.065 -9.724 -9.771 1.00 87.62 88 SER A O 1
ATOM 663 N N . ALA A 1 89 ? 2.055 -9.520 -10.796 1.00 86.50 89 ALA A N 1
ATOM 664 C CA . ALA A 1 89 ? 2.145 -10.906 -11.254 1.00 86.50 89 ALA A CA 1
ATOM 665 C C . ALA A 1 89 ? 2.372 -11.920 -10.115 1.00 86.50 89 ALA A C 1
ATOM 667 O O . ALA A 1 89 ? 1.941 -13.066 -10.222 1.00 86.50 89 ALA A O 1
ATOM 668 N N . ARG A 1 90 ? 3.027 -11.510 -9.018 1.00 88.31 90 ARG A N 1
ATOM 669 C CA . ARG A 1 90 ? 3.328 -12.361 -7.849 1.00 88.31 90 ARG A CA 1
ATOM 670 C C . ARG A 1 90 ? 2.314 -12.212 -6.714 1.00 88.31 90 ARG A C 1
ATOM 672 O O . ARG A 1 90 ? 2.375 -12.958 -5.740 1.00 88.31 90 ARG A O 1
ATOM 679 N N . GLN A 1 91 ? 1.397 -11.254 -6.822 1.00 88.44 91 GLN A N 1
ATOM 680 C CA . GLN A 1 91 ? 0.452 -10.898 -5.771 1.00 88.44 91 GLN A CA 1
ATOM 681 C C . GLN A 1 91 ? -0.999 -11.140 -6.233 1.00 88.44 91 GLN A C 1
ATOM 683 O O . GLN A 1 91 ? -1.705 -10.198 -6.617 1.00 88.44 91 GLN A O 1
ATOM 688 N N . PRO A 1 92 ? -1.487 -12.397 -6.185 1.00 84.38 92 PRO A N 1
ATOM 689 C CA . PRO A 1 92 ? -2.818 -12.742 -6.678 1.00 84.38 92 PRO A CA 1
ATOM 690 C C . PRO A 1 92 ? -3.939 -12.025 -5.914 1.00 84.38 92 PRO A C 1
ATOM 692 O O . PRO A 1 92 ? -5.009 -11.794 -6.480 1.00 84.38 92 PRO A O 1
ATOM 695 N N . PHE A 1 93 ? -3.707 -11.590 -4.669 1.00 85.56 93 PHE A N 1
ATOM 696 C CA . PHE A 1 93 ? -4.692 -10.811 -3.918 1.00 85.56 93 PHE A CA 1
ATOM 697 C C . PHE A 1 93 ? -5.007 -9.471 -4.594 1.00 85.56 93 PHE A C 1
ATOM 699 O O . PHE A 1 93 ? -6.169 -9.061 -4.655 1.00 85.56 93 PHE A O 1
ATOM 706 N N . LEU A 1 94 ? -3.988 -8.795 -5.138 1.00 85.31 94 LEU A N 1
ATOM 707 C CA . LEU A 1 94 ? -4.175 -7.540 -5.864 1.00 85.31 94 LEU A CA 1
ATOM 708 C C . LEU A 1 94 ? -4.978 -7.769 -7.146 1.00 85.31 94 LEU A C 1
ATOM 710 O O . LEU A 1 94 ? -5.911 -7.018 -7.422 1.00 85.31 94 LEU A O 1
ATOM 714 N N . ALA A 1 95 ? -4.654 -8.825 -7.894 1.00 79.62 95 ALA A N 1
ATOM 715 C CA . ALA A 1 95 ? -5.299 -9.126 -9.167 1.00 79.62 95 ALA A CA 1
ATOM 716 C C . ALA A 1 95 ? -6.758 -9.585 -8.998 1.00 79.62 95 ALA A C 1
ATOM 718 O O . ALA A 1 95 ? -7.666 -9.014 -9.603 1.00 79.62 95 ALA A O 1
ATOM 719 N N . TYR A 1 96 ? -7.003 -10.593 -8.157 1.00 81.62 96 TYR A N 1
ATOM 720 C CA . TYR A 1 96 ? -8.308 -11.252 -8.071 1.00 81.62 96 TYR A CA 1
ATOM 721 C C . TYR A 1 96 ? -9.248 -10.610 -7.049 1.00 81.62 96 TYR A C 1
ATOM 723 O O . TYR A 1 96 ? -10.433 -10.435 -7.334 1.00 81.62 96 TYR A O 1
ATOM 731 N N . SER A 1 97 ? -8.742 -10.237 -5.870 1.00 83.38 97 SER A N 1
ATOM 732 C CA . SER A 1 97 ? -9.590 -9.728 -4.781 1.00 83.38 97 SER A CA 1
ATOM 733 C C . SER A 1 97 ? -9.829 -8.224 -4.875 1.00 83.38 97 SER A C 1
ATOM 735 O O . SER A 1 97 ? -10.911 -7.751 -4.522 1.00 83.38 97 SER A O 1
ATOM 737 N N . LEU A 1 98 ? -8.830 -7.468 -5.341 1.00 85.00 98 LEU A N 1
ATOM 738 C CA . LEU A 1 98 ? -8.884 -6.006 -5.372 1.00 85.00 98 LEU A CA 1
ATOM 739 C C . LEU A 1 98 ? -9.013 -5.419 -6.778 1.00 85.00 98 LEU A C 1
ATOM 741 O O . LEU A 1 98 ? -9.522 -4.309 -6.890 1.00 85.00 98 LEU A O 1
ATOM 745 N N . GLY A 1 99 ? -8.636 -6.147 -7.835 1.00 82.88 99 GLY A N 1
ATOM 746 C CA . GLY A 1 99 ? -8.424 -5.603 -9.183 1.00 82.88 99 GLY A CA 1
ATOM 747 C C . GLY A 1 99 ? -9.545 -4.714 -9.729 1.00 82.88 99 GLY A C 1
ATOM 748 O O . GLY A 1 99 ? -9.274 -3.654 -10.278 1.00 82.88 99 GLY A O 1
ATOM 749 N N . HIS A 1 100 ? -10.810 -5.078 -9.503 1.00 83.00 100 HIS A N 1
ATOM 750 C CA . HIS A 1 100 ? -11.977 -4.326 -9.997 1.00 83.00 100 HIS A CA 1
ATOM 751 C C . HIS A 1 100 ? -12.260 -3.030 -9.220 1.00 83.00 100 HIS A C 1
ATOM 753 O O . HIS A 1 100 ? -13.116 -2.244 -9.614 1.00 83.00 100 HIS A O 1
ATOM 759 N N . ARG A 1 101 ? -11.598 -2.840 -8.078 1.00 84.94 101 ARG A N 1
ATOM 760 C CA . ARG A 1 101 ? -11.739 -1.680 -7.189 1.00 84.94 101 ARG A CA 1
ATOM 761 C C . ARG A 1 101 ? -10.500 -0.797 -7.190 1.00 84.94 101 ARG A C 1
ATOM 763 O O . ARG A 1 101 ? -10.509 0.247 -6.546 1.00 84.94 101 ARG A O 1
ATOM 770 N N . LEU A 1 102 ? -9.430 -1.233 -7.853 1.00 86.00 102 LEU A N 1
ATOM 771 C CA . LEU A 1 102 ? -8.225 -0.437 -7.971 1.00 86.00 102 LEU A CA 1
ATOM 772 C C . LEU A 1 102 ? -8.507 0.757 -8.887 1.00 86.00 102 LEU A C 1
ATOM 774 O O . LEU A 1 102 ? -9.070 0.595 -9.966 1.00 86.00 102 LEU A O 1
ATOM 778 N N . LEU A 1 103 ? -8.106 1.948 -8.443 1.00 84.69 103 LEU A N 1
ATOM 779 C CA . LEU A 1 103 ? -8.250 3.177 -9.226 1.00 84.69 103 LEU A CA 1
ATOM 780 C C . LEU A 1 103 ? -7.350 3.148 -10.460 1.00 84.69 103 LEU A C 1
ATOM 782 O O . LEU A 1 103 ? -7.782 3.508 -11.555 1.00 84.69 103 LEU A O 1
ATOM 786 N N . VAL A 1 104 ? -6.118 2.668 -10.273 1.00 84.81 104 VAL A N 1
ATOM 787 C CA . VAL A 1 104 ? -5.162 2.434 -11.346 1.00 84.81 104 VAL A CA 1
ATOM 788 C C . VAL A 1 104 ? -5.031 0.921 -11.568 1.00 84.81 104 VAL A C 1
ATOM 790 O O . VAL A 1 104 ? -4.691 0.187 -10.635 1.00 84.81 104 VAL A O 1
ATOM 793 N N . PRO A 1 105 ? -5.310 0.415 -12.782 1.00 81.69 105 PRO A N 1
ATOM 794 C CA . PRO A 1 105 ? -5.123 -0.995 -13.100 1.00 81.69 105 PRO A CA 1
ATOM 795 C C . PRO A 1 105 ? -3.632 -1.355 -13.123 1.00 81.69 105 PRO A C 1
ATOM 797 O O . PRO A 1 105 ? -2.810 -0.603 -13.637 1.00 81.69 105 PRO A O 1
ATOM 800 N N . LEU A 1 106 ? -3.286 -2.533 -12.597 1.00 76.25 106 LEU A N 1
ATOM 801 C CA . LEU A 1 106 ? -1.887 -2.937 -12.386 1.00 76.25 106 LEU A CA 1
ATOM 802 C C . LEU A 1 106 ? -1.220 -3.608 -13.593 1.00 76.25 106 LEU A C 1
ATOM 804 O O . LEU A 1 106 ? -0.006 -3.780 -13.601 1.00 76.25 106 LEU A O 1
ATOM 808 N N . THR A 1 107 ? -2.003 -4.029 -14.587 1.00 72.31 107 THR A N 1
ATOM 809 C CA . THR A 1 107 ? -1.512 -4.768 -15.760 1.00 72.31 107 THR A CA 1
ATOM 810 C C . THR A 1 107 ? -0.923 -3.862 -16.833 1.00 72.31 107 THR A C 1
ATOM 812 O O . THR A 1 107 ? 0.025 -4.251 -17.506 1.00 72.31 107 THR A O 1
ATOM 815 N N . GLU A 1 108 ? -1.486 -2.670 -17.015 1.00 69.62 108 GLU A N 1
ATOM 816 C CA . GLU A 1 108 ? -0.977 -1.676 -17.956 1.00 69.62 108 GLU A CA 1
ATOM 817 C C . GLU A 1 108 ? -1.528 -0.303 -17.573 1.00 69.62 108 GLU A C 1
ATOM 819 O O . GLU A 1 108 ? -2.725 -0.030 -17.722 1.00 69.62 108 GLU A O 1
ATOM 824 N N . VAL A 1 109 ? -0.656 0.575 -17.081 1.00 74.38 109 VAL A N 1
ATOM 825 C CA . VAL A 1 109 ? -1.050 1.946 -16.762 1.00 74.38 109 VAL A CA 1
ATOM 826 C C . VAL A 1 109 ? -1.034 2.763 -18.048 1.00 74.38 109 VAL A C 1
ATOM 828 O O . VAL A 1 109 ? 0.010 2.980 -18.661 1.00 74.38 109 VAL A O 1
ATOM 831 N N . ARG A 1 110 ? -2.216 3.204 -18.484 1.00 72.12 110 ARG A N 1
ATOM 832 C CA . ARG A 1 110 ? -2.395 3.977 -19.720 1.00 72.12 110 ARG A CA 1
ATOM 833 C C . ARG A 1 110 ? -2.563 5.463 -19.430 1.00 72.12 110 ARG A C 1
ATOM 835 O O . ARG A 1 110 ? -3.073 5.846 -18.382 1.00 72.12 110 ARG A O 1
ATOM 842 N N . GLY A 1 111 ? -2.211 6.296 -20.410 1.00 68.75 111 GLY A N 1
ATOM 843 C CA . GLY A 1 111 ? -2.386 7.749 -20.317 1.00 68.75 111 GLY A CA 1
ATOM 844 C C . GLY A 1 111 ? -1.334 8.448 -19.456 1.00 68.75 111 GLY A C 1
ATOM 845 O O . GLY A 1 111 ? -1.604 9.539 -18.957 1.00 68.75 111 GLY A O 1
ATOM 846 N N . LEU A 1 112 ? -0.170 7.816 -19.278 1.00 72.88 112 LEU A N 1
ATOM 847 C CA . LEU A 1 112 ? 1.023 8.457 -18.731 1.00 72.88 112 LEU A CA 1
ATOM 848 C C . LEU A 1 112 ? 1.637 9.401 -19.781 1.00 72.88 112 LEU A C 1
ATOM 850 O O . LEU A 1 112 ? 1.382 9.221 -20.979 1.00 72.88 112 LEU A O 1
ATOM 854 N N . PRO A 1 113 ? 2.418 10.413 -19.365 1.00 69.44 113 PRO A N 1
ATOM 855 C CA . PRO A 1 113 ? 3.101 11.302 -20.296 1.00 69.44 113 PRO A CA 1
ATOM 856 C C . PRO A 1 113 ? 3.994 10.554 -21.289 1.00 69.44 113 PRO A C 1
ATOM 858 O O . PRO A 1 113 ? 4.477 9.449 -21.032 1.00 69.44 113 PRO A O 1
ATOM 861 N N . ASN A 1 114 ? 4.228 11.185 -22.439 1.00 65.44 114 ASN A N 1
ATOM 862 C CA . ASN A 1 114 ? 5.055 10.622 -23.503 1.00 65.44 114 ASN A CA 1
ATOM 863 C C . ASN A 1 114 ? 6.452 10.253 -22.975 1.00 65.44 114 ASN A C 1
ATOM 865 O O . ASN A 1 114 ? 7.133 11.102 -22.410 1.00 65.44 114 ASN A O 1
ATOM 869 N N . GLY A 1 115 ? 6.883 9.011 -23.213 1.00 66.44 115 GLY A N 1
ATOM 870 C CA . GLY A 1 115 ? 8.199 8.501 -22.801 1.00 66.44 115 GLY A CA 1
ATOM 871 C C . GLY A 1 115 ? 8.179 7.605 -21.561 1.00 66.44 115 GLY A C 1
ATOM 872 O O . GLY A 1 115 ? 9.163 6.919 -21.302 1.00 66.44 115 GLY A O 1
ATOM 873 N N . VAL A 1 116 ? 7.058 7.540 -20.840 1.00 71.31 116 VAL A N 1
ATOM 874 C CA . VAL A 1 116 ? 6.903 6.645 -19.691 1.00 71.31 116 VAL A CA 1
ATOM 875 C C . VAL A 1 116 ? 6.365 5.285 -20.144 1.00 71.31 116 VAL A C 1
ATOM 877 O O . VAL A 1 116 ? 5.251 5.187 -20.662 1.00 71.31 116 VAL A O 1
ATOM 880 N N . ASP A 1 117 ? 7.143 4.220 -19.931 1.00 74.75 117 ASP A N 1
ATOM 881 C CA . ASP A 1 117 ? 6.693 2.850 -20.192 1.00 74.75 117 ASP A CA 1
ATOM 882 C C . ASP A 1 117 ? 5.769 2.364 -19.069 1.00 74.75 117 ASP A C 1
ATOM 884 O O . ASP A 1 117 ? 6.218 1.976 -17.990 1.00 74.75 117 ASP A O 1
ATOM 888 N N . GLY A 1 118 ? 4.464 2.337 -19.350 1.00 74.81 118 GLY A N 1
ATOM 889 C CA . GLY A 1 118 ? 3.425 1.837 -18.446 1.00 74.81 118 GLY A CA 1
ATOM 890 C C . GLY A 1 118 ? 3.547 0.356 -18.059 1.00 74.81 118 GLY A C 1
ATOM 891 O O . GLY A 1 118 ? 2.740 -0.116 -17.258 1.00 74.81 118 GLY A O 1
ATOM 892 N N . ARG A 1 119 ? 4.519 -0.384 -18.617 1.00 76.38 119 ARG A N 1
ATOM 893 C CA . ARG A 1 119 ? 4.806 -1.787 -18.279 1.00 76.38 119 ARG A CA 1
ATOM 894 C C . ARG A 1 119 ? 5.737 -1.952 -17.083 1.00 76.38 119 ARG A C 1
ATOM 896 O O . ARG A 1 119 ? 5.731 -3.027 -16.489 1.00 76.38 119 ARG A O 1
ATOM 903 N N . ASN A 1 120 ? 6.481 -0.924 -16.674 1.00 82.75 120 ASN A N 1
ATOM 904 C CA . ASN A 1 120 ? 7.377 -0.998 -15.512 1.00 82.75 120 ASN A CA 1
ATOM 905 C C . ASN A 1 120 ? 7.202 0.205 -14.576 1.00 82.75 120 ASN A C 1
ATOM 907 O O . ASN A 1 120 ? 8.132 0.967 -14.316 1.00 82.75 120 ASN A O 1
ATOM 911 N N . VAL A 1 121 ? 5.978 0.380 -14.082 1.00 89.25 121 VAL A N 1
ATOM 912 C CA . VAL A 1 121 ? 5.608 1.470 -13.179 1.00 89.25 121 VAL A CA 1
ATOM 913 C C . VAL A 1 121 ? 5.181 0.941 -11.821 1.00 89.25 121 VAL A C 1
ATOM 915 O O . VAL A 1 121 ? 4.643 -0.161 -11.685 1.00 89.25 121 VAL A O 1
ATOM 918 N N . GLY A 1 122 ? 5.450 1.744 -10.804 1.00 91.69 122 GLY A N 1
ATOM 919 C CA . GLY A 1 122 ? 4.931 1.582 -9.462 1.00 91.69 122 GLY A CA 1
ATOM 920 C C . GLY A 1 122 ? 3.572 2.246 -9.323 1.00 91.69 122 GLY A C 1
ATOM 921 O O . GLY A 1 122 ? 3.296 3.260 -9.954 1.00 91.69 122 GLY A O 1
ATOM 922 N N . VAL A 1 123 ? 2.718 1.688 -8.481 1.00 91.75 123 VAL A N 1
ATOM 923 C CA . VAL A 1 123 ? 1.411 2.244 -8.145 1.00 91.75 123 VAL A CA 1
ATOM 924 C C . VAL A 1 123 ? 1.217 2.129 -6.642 1.00 91.75 123 VAL A C 1
ATOM 926 O O . VAL A 1 123 ? 1.263 1.033 -6.076 1.00 91.75 123 VAL A O 1
ATOM 929 N N . ILE A 1 124 ? 0.979 3.269 -6.006 1.00 93.31 124 ILE A N 1
ATOM 930 C CA . ILE A 1 124 ? 0.615 3.390 -4.598 1.00 93.31 124 ILE A CA 1
ATOM 931 C C . ILE A 1 124 ? -0.809 3.907 -4.562 1.00 93.31 124 ILE A C 1
ATOM 933 O O . ILE A 1 124 ? -1.084 4.971 -5.105 1.00 93.31 124 ILE A O 1
ATOM 937 N N . GLN A 1 125 ? -1.722 3.199 -3.916 1.00 92.62 125 GLN A N 1
ATOM 938 C CA . GLN A 1 125 ? -3.091 3.681 -3.826 1.00 92.62 125 GLN A CA 1
ATOM 939 C C . GLN A 1 125 ? -3.806 3.206 -2.575 1.00 92.62 125 GLN A C 1
ATOM 941 O O . GLN A 1 125 ? -3.583 2.099 -2.085 1.00 92.62 125 GLN A O 1
ATOM 946 N N . VAL A 1 126 ? -4.701 4.055 -2.088 1.00 91.50 126 VAL A N 1
ATOM 947 C CA . VAL A 1 126 ? -5.551 3.805 -0.932 1.00 91.50 126 VAL A CA 1
ATOM 948 C C . VAL A 1 126 ? -6.979 3.682 -1.416 1.00 91.50 126 VAL A C 1
ATOM 950 O O . VAL A 1 126 ? -7.508 4.575 -2.075 1.00 91.50 126 VAL A O 1
ATOM 953 N N . ILE A 1 127 ? -7.612 2.569 -1.066 1.00 89.62 127 ILE A N 1
ATOM 954 C CA . ILE A 1 127 ? -9.019 2.325 -1.368 1.00 89.62 127 ILE A CA 1
ATOM 955 C C . ILE A 1 127 ? -9.774 1.903 -0.102 1.00 89.62 127 ILE A C 1
ATOM 957 O O . ILE A 1 127 ? -9.182 1.314 0.810 1.00 89.62 127 ILE A O 1
ATOM 961 N N . PRO A 1 128 ? -11.091 2.153 -0.027 1.00 88.56 128 PRO A N 1
ATOM 962 C CA . PRO A 1 128 ? -11.918 1.613 1.043 1.00 88.56 128 PRO A CA 1
ATOM 963 C C . PRO A 1 128 ? -11.877 0.082 1.062 1.00 88.56 128 PRO A C 1
ATOM 965 O O . PRO A 1 128 ? -11.921 -0.572 0.013 1.00 88.56 128 PRO A O 1
ATOM 968 N N . SER A 1 129 ? -11.843 -0.506 2.259 1.00 87.44 129 SER A N 1
ATOM 969 C CA . SER A 1 129 ? -11.903 -1.958 2.408 1.00 87.44 129 SER A CA 1
ATOM 970 C C . SER A 1 129 ? -13.223 -2.493 1.857 1.00 87.44 129 SER A C 1
ATOM 972 O O . SER A 1 129 ? -14.301 -2.044 2.257 1.00 87.44 129 SER A O 1
ATOM 974 N N . PRO A 1 130 ? -13.179 -3.490 0.959 1.00 84.62 130 PRO A N 1
ATOM 975 C CA . PRO A 1 130 ? -14.385 -4.071 0.396 1.00 84.62 130 PRO A CA 1
ATOM 976 C C . PRO A 1 130 ? -15.153 -4.941 1.394 1.00 84.62 130 PRO A C 1
ATOM 978 O O . PRO A 1 130 ? -16.292 -5.320 1.113 1.00 84.62 130 PRO A O 1
ATOM 981 N N . TRP A 1 131 ? -14.536 -5.272 2.530 1.00 85.06 131 TRP A N 1
ATOM 982 C CA . TRP A 1 131 ? -15.077 -6.211 3.504 1.00 85.06 131 TRP A CA 1
ATOM 983 C C . TRP A 1 131 ? -15.620 -5.547 4.766 1.00 85.06 131 TRP A C 1
ATOM 985 O O . TRP A 1 131 ? -16.585 -6.071 5.321 1.00 85.06 131 TRP A O 1
ATOM 995 N N . THR A 1 132 ? -15.041 -4.421 5.198 1.00 83.75 132 THR A N 1
ATOM 996 C CA . THR A 1 132 ? -15.460 -3.719 6.420 1.00 83.75 132 THR A CA 1
ATOM 997 C C . THR A 1 132 ? -15.452 -2.216 6.225 1.00 83.75 132 THR A C 1
ATOM 999 O O . THR A 1 132 ? -14.445 -1.619 5.849 1.00 83.75 132 THR A O 1
ATOM 1002 N N . VAL A 1 133 ? -16.595 -1.607 6.529 1.00 83.56 133 VAL A N 1
ATOM 1003 C CA . VAL A 1 133 ? -16.789 -0.156 6.488 1.00 83.56 133 VAL A CA 1
ATOM 1004 C C . VAL A 1 133 ? -15.859 0.519 7.498 1.00 83.56 133 VAL A C 1
ATOM 1006 O O . VAL A 1 133 ? -15.714 0.042 8.620 1.00 83.56 133 VAL A O 1
ATOM 1009 N N . GLY A 1 134 ? -15.226 1.622 7.095 1.00 82.50 134 GLY A N 1
ATOM 1010 C CA . GLY A 1 134 ? -14.283 2.365 7.938 1.00 82.50 134 GLY A CA 1
ATOM 1011 C C . GLY A 1 134 ? -12.879 1.753 8.021 1.00 82.50 134 GLY A C 1
ATOM 1012 O O . GLY A 1 134 ? -12.035 2.266 8.750 1.00 82.50 134 GLY A O 1
ATOM 1013 N N . ARG A 1 135 ? -12.598 0.670 7.282 1.00 86.50 135 ARG A N 1
ATOM 1014 C CA . ARG A 1 135 ? -11.238 0.140 7.094 1.00 86.50 135 ARG A CA 1
ATOM 1015 C C . ARG A 1 135 ? -10.718 0.501 5.711 1.00 86.50 135 ARG A C 1
ATOM 1017 O O . ARG A 1 135 ? -11.495 0.722 4.782 1.00 86.50 135 ARG A O 1
ATOM 1024 N N . MET A 1 136 ? -9.399 0.518 5.568 1.00 90.38 136 MET A N 1
ATOM 1025 C CA . MET A 1 136 ? -8.731 0.883 4.319 1.00 90.38 136 MET A CA 1
ATOM 1026 C C . MET A 1 136 ? -7.819 -0.232 3.830 1.00 90.38 136 MET A C 1
ATOM 1028 O O . MET A 1 136 ? -7.364 -1.074 4.608 1.00 90.38 136 MET A O 1
ATOM 1032 N N . VAL A 1 137 ? -7.539 -0.202 2.534 1.00 91.19 137 VAL A N 1
ATOM 1033 C CA . VAL A 1 137 ? -6.517 -1.016 1.890 1.00 91.19 137 VAL A CA 1
ATOM 1034 C C . VAL A 1 137 ? -5.508 -0.080 1.248 1.00 91.19 137 VAL A C 1
ATOM 1036 O O . VAL A 1 137 ? -5.868 0.698 0.368 1.00 91.19 137 VAL A O 1
ATOM 1039 N N . LEU A 1 138 ? -4.255 -0.177 1.678 1.00 93.31 138 LEU A N 1
ATOM 1040 C CA . LEU A 1 138 ? -3.116 0.398 0.980 1.00 93.31 138 LEU A CA 1
ATOM 1041 C C . LEU A 1 138 ? -2.557 -0.675 0.049 1.00 93.31 138 LEU A C 1
ATOM 1043 O O . LEU A 1 138 ? -2.049 -1.696 0.509 1.00 93.31 138 LEU A O 1
ATOM 1047 N N . ALA A 1 139 ? -2.669 -0.452 -1.252 1.00 93.25 139 ALA A N 1
ATOM 1048 C CA . ALA A 1 139 ? -2.025 -1.268 -2.265 1.00 93.25 139 ALA A CA 1
ATOM 1049 C C . ALA A 1 139 ? -0.728 -0.583 -2.706 1.00 93.25 139 ALA A C 1
ATOM 1051 O O . ALA A 1 139 ? -0.756 0.535 -3.222 1.00 93.25 139 ALA A O 1
ATOM 1052 N N . VAL A 1 140 ? 0.397 -1.265 -2.505 1.00 94.00 140 VAL A N 1
ATOM 1053 C CA . VAL A 1 140 ? 1.723 -0.857 -2.978 1.00 94.00 140 VAL A CA 1
ATOM 1054 C C . VAL A 1 140 ? 2.171 -1.896 -3.982 1.00 94.00 140 VAL A C 1
ATOM 1056 O O . VAL A 1 140 ? 2.418 -3.049 -3.640 1.00 94.00 140 VAL A O 1
ATOM 1059 N N . SER A 1 141 ? 2.223 -1.517 -5.245 1.00 92.56 141 SER A N 1
ATOM 1060 C CA . SER A 1 141 ? 2.313 -2.502 -6.312 1.00 92.56 141 SER A CA 1
ATOM 1061 C C . SER A 1 141 ? 3.172 -2.033 -7.462 1.00 92.56 141 SER A C 1
ATOM 1063 O O . SER A 1 141 ? 3.422 -0.843 -7.617 1.00 92.56 141 SER A O 1
ATOM 1065 N N . GLY A 1 142 ? 3.637 -2.986 -8.259 1.00 91.25 142 GLY A N 1
ATOM 1066 C CA . GLY A 1 142 ? 4.334 -2.718 -9.509 1.00 91.25 142 GLY A CA 1
ATOM 1067 C C . GLY A 1 142 ? 3.771 -3.556 -10.640 1.00 91.25 142 GLY A C 1
ATOM 1068 O O . GLY A 1 142 ? 3.414 -4.722 -10.438 1.00 91.25 142 GLY A O 1
ATOM 1069 N N . SER A 1 143 ? 3.725 -2.986 -11.841 1.00 88.19 143 SER A N 1
ATOM 1070 C CA . SER A 1 143 ? 3.499 -3.762 -13.067 1.00 88.19 143 SER A CA 1
ATOM 1071 C C . SER A 1 143 ? 4.702 -4.660 -13.408 1.00 88.19 143 SER A C 1
ATOM 1073 O O . SER A 1 143 ? 4.558 -5.613 -14.164 1.00 88.19 143 SER A O 1
ATOM 1075 N N . GLY A 1 144 ? 5.864 -4.385 -12.802 1.00 88.50 144 GLY A N 1
ATOM 1076 C CA . GLY A 1 144 ? 7.064 -5.219 -12.807 1.00 88.50 144 GLY A CA 1
ATOM 1077 C C . GLY A 1 144 ? 7.929 -4.989 -11.555 1.00 88.50 144 GLY A C 1
ATOM 1078 O O . GLY A 1 144 ? 7.564 -4.169 -10.700 1.00 88.50 144 GLY A O 1
ATOM 1079 N N . PRO A 1 145 ? 9.074 -5.686 -11.429 1.00 88.50 145 PRO A N 1
ATOM 1080 C CA . PRO A 1 145 ? 9.926 -5.625 -10.239 1.00 88.50 145 PRO A CA 1
ATOM 1081 C C . PRO A 1 145 ? 10.478 -4.226 -9.934 1.00 88.50 145 PRO A C 1
ATOM 1083 O O . PRO A 1 145 ? 10.455 -3.801 -8.777 1.00 88.50 145 PRO A O 1
ATOM 1086 N N . ASP A 1 146 ? 10.935 -3.481 -10.947 1.00 88.75 146 ASP A N 1
ATOM 1087 C CA . ASP A 1 146 ? 11.480 -2.135 -10.718 1.00 88.75 146 ASP A CA 1
ATOM 1088 C C . ASP A 1 146 ? 10.376 -1.135 -10.383 1.00 88.75 146 ASP A C 1
ATOM 1090 O O . ASP A 1 146 ? 10.568 -0.282 -9.520 1.00 88.75 146 ASP A O 1
ATOM 1094 N N . GLY A 1 147 ? 9.207 -1.268 -11.013 1.00 89.88 147 GLY A N 1
ATOM 1095 C CA . GLY A 1 147 ? 8.020 -0.494 -10.667 1.00 89.88 147 GLY A CA 1
ATOM 1096 C C . GLY A 1 147 ? 7.615 -0.694 -9.205 1.00 89.88 147 GLY A C 1
ATOM 1097 O O . GLY A 1 147 ? 7.402 0.276 -8.480 1.00 89.88 147 GLY A O 1
ATOM 1098 N N . TYR A 1 148 ? 7.585 -1.944 -8.733 1.00 91.94 148 TYR A N 1
ATOM 1099 C CA . TYR A 1 148 ? 7.282 -2.240 -7.331 1.00 91.94 148 TYR A CA 1
ATOM 1100 C C . TYR A 1 148 ? 8.314 -1.601 -6.391 1.00 91.94 148 TYR A C 1
ATOM 1102 O O . TYR A 1 148 ? 7.932 -0.920 -5.437 1.00 91.94 148 TYR A O 1
ATOM 1110 N N . ARG A 1 149 ? 9.612 -1.728 -6.700 1.00 92.12 149 ARG A N 1
ATOM 1111 C CA . ARG A 1 149 ? 10.677 -1.067 -5.929 1.00 92.12 149 ARG A CA 1
ATOM 1112 C C . ARG A 1 149 ? 10.539 0.453 -5.936 1.00 92.12 149 ARG A C 1
ATOM 1114 O O . ARG A 1 149 ? 10.695 1.072 -4.894 1.00 92.12 149 ARG A O 1
ATOM 1121 N N . ALA A 1 150 ? 10.191 1.061 -7.068 1.00 91.06 150 ALA A N 1
ATOM 1122 C CA . ALA A 1 150 ? 9.963 2.500 -7.157 1.00 91.06 150 ALA A CA 1
ATOM 1123 C C . ALA A 1 150 ? 8.792 2.958 -6.267 1.00 91.06 150 ALA A C 1
ATOM 1125 O O . ALA A 1 150 ? 8.925 3.953 -5.554 1.00 91.06 150 ALA A O 1
ATOM 1126 N N . ALA A 1 151 ? 7.677 2.217 -6.256 1.00 93.25 151 ALA A N 1
ATOM 1127 C CA . ALA A 1 151 ? 6.546 2.490 -5.366 1.00 93.25 151 ALA A CA 1
ATOM 1128 C C . ALA A 1 151 ? 6.926 2.349 -3.884 1.00 93.25 151 ALA A C 1
ATOM 1130 O O . ALA A 1 151 ? 6.555 3.189 -3.063 1.00 93.25 151 ALA A O 1
ATOM 1131 N N . LEU A 1 152 ? 7.681 1.309 -3.534 1.00 93.44 152 LEU A N 1
ATOM 1132 C CA . LEU A 1 152 ? 8.131 1.107 -2.162 1.00 93.44 152 LEU A CA 1
ATOM 1133 C C . LEU A 1 152 ? 9.105 2.209 -1.722 1.00 93.44 152 LEU A C 1
ATOM 1135 O O . LEU A 1 152 ? 8.909 2.813 -0.669 1.00 93.44 152 LEU A O 1
ATOM 1139 N N . ASP A 1 153 ? 10.101 2.534 -2.545 1.00 92.69 153 ASP A N 1
ATOM 1140 C CA . ASP A 1 153 ? 11.075 3.590 -2.261 1.00 92.69 153 ASP A CA 1
ATOM 1141 C C . ASP A 1 153 ? 10.393 4.951 -2.073 1.00 92.69 153 ASP A C 1
ATOM 1143 O O . ASP A 1 153 ? 10.758 5.707 -1.172 1.00 92.69 153 ASP A O 1
ATOM 1147 N N . ALA A 1 154 ? 9.353 5.245 -2.860 1.00 91.56 154 ALA A N 1
ATOM 1148 C CA . ALA A 1 154 ? 8.552 6.456 -2.704 1.00 91.56 154 ALA A CA 1
ATOM 1149 C C . ALA A 1 154 ? 7.822 6.535 -1.349 1.00 91.56 154 ALA A C 1
ATOM 1151 O O . ALA A 1 154 ? 7.668 7.629 -0.809 1.00 91.56 154 ALA A O 1
ATOM 1152 N N . LEU A 1 155 ? 7.392 5.400 -0.782 1.00 90.44 155 LEU A N 1
ATOM 1153 C CA . LEU A 1 155 ? 6.775 5.340 0.550 1.00 90.44 155 LEU A CA 1
ATOM 1154 C C . LEU A 1 155 ? 7.796 5.430 1.684 1.00 90.44 155 LEU A C 1
ATOM 1156 O O . LEU A 1 155 ? 7.506 6.010 2.731 1.00 90.44 155 LEU A O 1
ATOM 1160 N N . LEU A 1 156 ? 8.964 4.815 1.504 1.00 91.00 156 LEU A N 1
ATOM 1161 C CA . LEU A 1 156 ? 10.001 4.751 2.532 1.00 91.00 156 LEU A CA 1
ATOM 1162 C C . LEU A 1 156 ? 10.813 6.049 2.621 1.00 91.00 156 LEU A C 1
ATOM 1164 O O . LEU A 1 156 ? 11.316 6.384 3.696 1.00 91.00 156 LEU A O 1
ATOM 1168 N N . ASN A 1 157 ? 10.941 6.780 1.513 1.00 89.56 157 ASN A N 1
ATOM 1169 C CA . ASN A 1 157 ? 11.651 8.049 1.460 1.00 89.56 157 ASN A CA 1
ATOM 1170 C C . ASN A 1 157 ? 10.759 9.197 1.942 1.00 89.56 157 ASN A C 1
ATOM 1172 O O . ASN A 1 157 ? 9.731 9.492 1.341 1.00 89.56 157 ASN A O 1
ATOM 1176 N N . GLU A 1 158 ? 11.180 9.893 2.998 1.00 86.06 158 GLU A N 1
ATOM 1177 C CA . GLU A 1 158 ? 10.424 11.003 3.581 1.00 86.06 158 GLU A CA 1
ATOM 1178 C C . GLU A 1 158 ? 10.134 12.136 2.587 1.00 86.06 158 GLU A C 1
ATOM 1180 O O . GLU A 1 158 ? 9.007 12.631 2.550 1.00 86.06 158 GLU A O 1
ATOM 1185 N N . ASN A 1 159 ? 11.110 12.489 1.746 1.00 84.25 159 ASN A N 1
ATOM 1186 C CA . ASN A 1 159 ? 10.959 13.564 0.770 1.00 84.25 159 ASN A CA 1
ATOM 1187 C C . ASN A 1 159 ? 9.912 13.201 -0.277 1.00 84.25 159 ASN A C 1
ATOM 1189 O O . ASN A 1 159 ? 9.056 14.016 -0.597 1.00 84.25 159 ASN A O 1
ATOM 1193 N N . THR A 1 160 ? 9.946 11.976 -0.802 1.00 84.94 160 THR A N 1
ATOM 1194 C CA . THR A 1 160 ? 8.968 11.528 -1.801 1.00 84.94 160 THR A CA 1
ATOM 1195 C C . THR A 1 160 ? 7.592 11.324 -1.178 1.00 84.94 160 THR A C 1
ATOM 1197 O O . THR A 1 160 ? 6.586 11.750 -1.741 1.00 84.94 160 THR A O 1
ATOM 1200 N N . ARG A 1 161 ? 7.551 10.758 0.028 1.00 86.19 161 ARG A N 1
ATOM 1201 C CA . ARG A 1 161 ? 6.329 10.508 0.789 1.00 86.19 161 ARG A CA 1
ATOM 1202 C C . ARG A 1 161 ? 5.516 11.772 1.047 1.00 86.19 161 ARG A C 1
ATOM 1204 O O . ARG A 1 161 ? 4.294 11.717 0.958 1.00 86.19 161 ARG A O 1
ATOM 1211 N N . ALA A 1 162 ? 6.171 12.899 1.330 1.00 82.88 162 ALA A N 1
ATOM 1212 C CA . ALA A 1 162 ? 5.500 14.185 1.534 1.00 82.88 162 ALA A CA 1
ATOM 1213 C C . ALA A 1 162 ? 4.726 14.682 0.294 1.00 82.88 162 ALA A C 1
ATOM 1215 O O . ALA A 1 162 ? 3.878 15.560 0.418 1.00 82.88 162 ALA A O 1
ATOM 1216 N N . HIS A 1 163 ? 4.997 14.113 -0.885 1.00 82.75 163 HIS A N 1
ATOM 1217 C CA . HIS A 1 163 ? 4.350 14.455 -2.152 1.00 82.75 163 HIS A CA 1
ATOM 1218 C C . HIS A 1 163 ? 3.324 13.400 -2.609 1.00 82.75 163 HIS A C 1
ATOM 1220 O O . HIS A 1 163 ? 2.784 13.507 -3.710 1.00 82.75 163 HIS A O 1
ATOM 1226 N N . LEU A 1 164 ? 3.043 12.376 -1.792 1.00 85.75 164 LEU A N 1
ATOM 1227 C CA . LEU A 1 164 ? 2.009 11.383 -2.083 1.00 85.75 164 LEU A CA 1
ATOM 1228 C C . LEU A 1 164 ? 0.628 11.958 -1.761 1.00 85.75 164 LEU A C 1
ATOM 1230 O O . LEU A 1 164 ? 0.159 11.884 -0.627 1.00 85.75 164 LEU A O 1
ATOM 1234 N N . ILE A 1 165 ? -0.010 12.521 -2.783 1.00 83.00 165 ILE A N 1
ATOM 1235 C CA . ILE A 1 165 ? -1.303 13.202 -2.680 1.00 83.00 165 ILE A CA 1
ATOM 1236 C C . ILE A 1 165 ? -2.406 12.449 -3.434 1.00 83.00 165 ILE A C 1
ATOM 1238 O O . ILE A 1 165 ? -2.143 11.744 -4.409 1.00 83.00 165 ILE A O 1
ATOM 1242 N N . GLY A 1 166 ? -3.657 12.621 -3.002 1.00 83.31 166 GLY A N 1
ATOM 1243 C CA . GLY A 1 166 ? -4.822 11.985 -3.627 1.00 83.31 166 GLY A CA 1
ATOM 1244 C C . GLY A 1 166 ? -5.001 10.516 -3.237 1.00 83.31 166 GLY A C 1
ATOM 1245 O O . GLY A 1 166 ? -4.525 10.075 -2.198 1.00 83.31 166 GLY A O 1
ATOM 1246 N N . GLN A 1 167 ? -5.731 9.747 -4.044 1.00 85.81 167 GLN A N 1
ATOM 1247 C CA . GLN A 1 167 ? -6.079 8.354 -3.723 1.00 85.81 167 GLN A CA 1
ATOM 1248 C C . GLN A 1 167 ? -5.161 7.326 -4.375 1.00 85.81 167 GLN A C 1
ATOM 1250 O O . GLN A 1 167 ? -5.011 6.221 -3.858 1.00 85.81 167 GLN A O 1
ATOM 1255 N N . ALA A 1 168 ? -4.561 7.672 -5.508 1.00 87.88 168 ALA A N 1
ATOM 1256 C CA . ALA A 1 168 ? -3.609 6.833 -6.210 1.00 87.88 168 ALA A CA 1
ATOM 1257 C C . ALA A 1 168 ? -2.471 7.687 -6.765 1.00 87.88 168 ALA A C 1
ATOM 1259 O O . ALA A 1 168 ? -2.700 8.793 -7.240 1.00 87.88 168 ALA A O 1
ATOM 1260 N N . VAL A 1 169 ? -1.254 7.163 -6.736 1.00 89.44 169 VAL A N 1
ATOM 1261 C CA . VAL A 1 169 ? -0.063 7.760 -7.330 1.00 89.44 169 VAL A CA 1
ATOM 1262 C C . VAL A 1 169 ? 0.641 6.690 -8.144 1.00 89.44 169 VAL A C 1
ATOM 1264 O O . VAL A 1 169 ? 0.942 5.607 -7.642 1.00 89.44 169 VAL A O 1
ATOM 1267 N N . VAL A 1 170 ? 0.926 7.005 -9.401 1.00 88.69 170 VAL A N 1
ATOM 1268 C CA . VAL A 1 170 ? 1.820 6.215 -10.245 1.00 88.69 170 VAL A CA 1
ATOM 1269 C C . VAL A 1 170 ? 3.226 6.758 -10.060 1.00 88.69 170 VAL A C 1
ATOM 1271 O O . VAL A 1 170 ? 3.447 7.962 -10.171 1.00 88.69 170 VAL A O 1
ATOM 1274 N N . VAL A 1 171 ? 4.162 5.872 -9.753 1.00 88.25 171 VAL A N 1
ATOM 1275 C CA . VAL A 1 171 ? 5.564 6.190 -9.514 1.00 88.25 171 VAL A CA 1
ATOM 1276 C C . VAL A 1 171 ? 6.399 5.569 -10.614 1.00 88.25 171 VAL A C 1
ATOM 1278 O O . VAL A 1 171 ? 6.312 4.367 -10.860 1.00 88.25 171 VAL A O 1
ATOM 1281 N N . THR A 1 172 ? 7.244 6.361 -11.256 1.00 85.25 172 THR A N 1
ATOM 1282 C CA . THR A 1 172 ? 8.153 5.860 -12.290 1.00 85.25 172 THR A CA 1
ATOM 1283 C C . THR A 1 172 ? 9.578 6.241 -11.956 1.00 85.25 172 THR A C 1
ATOM 1285 O O . THR A 1 172 ? 9.835 7.277 -11.348 1.00 85.25 172 THR A O 1
ATOM 1288 N N . ARG A 1 173 ? 10.523 5.371 -12.310 1.00 77.69 173 ARG A N 1
ATOM 1289 C CA . ARG A 1 173 ? 11.946 5.658 -12.158 1.00 77.69 173 ARG A CA 1
ATOM 1290 C C . ARG A 1 173 ? 12.478 6.122 -13.502 1.00 77.69 173 ARG A C 1
ATOM 1292 O O . ARG A 1 173 ? 12.521 5.338 -14.447 1.00 77.69 173 ARG A O 1
ATOM 1299 N N . GLU A 1 174 ? 12.889 7.380 -13.582 1.00 67.44 174 GLU A N 1
ATOM 1300 C CA . GLU A 1 174 ? 13.601 7.870 -14.756 1.00 67.44 174 GLU A CA 1
ATOM 1301 C C . GLU A 1 174 ? 14.980 7.194 -14.793 1.00 67.44 174 GLU A C 1
ATOM 1303 O O . GLU A 1 174 ? 15.821 7.414 -13.918 1.00 67.44 174 GLU A O 1
ATOM 1308 N N . ILE A 1 175 ? 15.202 6.328 -15.786 1.00 53.53 175 ILE A N 1
ATOM 1309 C CA . ILE A 1 175 ? 16.403 5.480 -15.890 1.00 53.53 175 ILE A CA 1
ATOM 1310 C C . ILE A 1 175 ? 17.676 6.334 -16.038 1.00 53.53 175 ILE A C 1
ATOM 1312 O O . ILE A 1 175 ? 18.734 5.949 -15.547 1.00 53.53 175 ILE A O 1
ATOM 1316 N N . GLU A 1 176 ? 17.574 7.517 -16.652 1.00 51.00 176 GLU A N 1
ATOM 1317 C CA . GLU A 1 176 ? 18.723 8.394 -16.915 1.00 51.00 176 GLU A CA 1
ATOM 1318 C C . GLU A 1 176 ? 19.169 9.223 -15.699 1.00 51.00 176 GLU A C 1
ATOM 1320 O O . GLU A 1 176 ? 20.350 9.547 -15.583 1.00 51.00 176 GLU A O 1
ATOM 1325 N N . ARG A 1 177 ? 18.257 9.556 -14.772 1.00 52.03 177 ARG A N 1
ATOM 1326 C CA . ARG A 1 177 ? 18.555 10.413 -13.603 1.00 52.03 177 ARG A CA 1
ATOM 1327 C C . ARG A 1 177 ? 18.367 9.730 -12.253 1.00 52.03 177 ARG A C 1
ATOM 1329 O O . ARG A 1 177 ? 18.650 10.343 -11.225 1.00 52.03 177 ARG A O 1
ATOM 1336 N N . GLY A 1 178 ? 17.844 8.503 -12.223 1.00 56.16 178 GLY A N 1
ATOM 1337 C CA . GLY A 1 178 ? 17.514 7.792 -10.983 1.00 56.16 178 GLY A CA 1
ATOM 1338 C C . GLY A 1 178 ? 16.473 8.512 -10.116 1.00 56.16 178 GLY A C 1
ATOM 1339 O O . GLY A 1 178 ? 16.348 8.209 -8.932 1.00 56.16 178 GLY A O 1
ATOM 1340 N N . THR A 1 179 ? 15.753 9.484 -10.683 1.00 60.44 179 THR A N 1
ATOM 1341 C CA . THR A 1 179 ? 14.764 10.308 -9.980 1.00 60.44 179 THR A CA 1
ATOM 1342 C C . THR A 1 179 ? 13.385 9.656 -10.086 1.00 60.44 179 THR A C 1
ATOM 1344 O O . THR A 1 179 ? 13.052 9.063 -11.114 1.00 60.44 179 THR A O 1
ATOM 1347 N N . LEU A 1 180 ? 12.604 9.716 -9.004 1.00 66.25 180 LEU A N 1
ATOM 1348 C CA . LEU A 1 180 ? 11.227 9.225 -8.976 1.00 66.25 180 LEU A CA 1
ATOM 1349 C C . LEU A 1 180 ? 10.285 10.322 -9.477 1.00 66.25 180 LEU A C 1
ATOM 1351 O O . LEU A 1 180 ? 10.286 11.425 -8.932 1.00 66.25 180 LEU A O 1
ATOM 1355 N N . GLU A 1 181 ? 9.467 10.008 -10.475 1.00 70.31 181 GLU A N 1
ATOM 1356 C CA . GLU A 1 181 ? 8.371 10.865 -10.930 1.00 70.31 181 GLU A CA 1
ATOM 1357 C C . GLU A 1 181 ? 7.043 10.354 -10.369 1.00 70.31 181 GLU A C 1
ATOM 1359 O O . GLU A 1 181 ? 6.833 9.144 -10.271 1.00 70.31 181 GLU A O 1
ATOM 1364 N N . LEU A 1 182 ? 6.163 11.276 -9.965 1.00 72.00 182 LEU A N 1
ATOM 1365 C CA . LEU A 1 182 ? 4.907 10.977 -9.278 1.00 72.00 182 LEU A CA 1
ATOM 1366 C C . LEU A 1 182 ? 3.728 11.554 -10.063 1.00 72.00 182 LEU A C 1
ATOM 1368 O O . LEU A 1 182 ? 3.673 12.755 -10.326 1.00 72.00 182 LEU A O 1
ATOM 1372 N N . TYR A 1 183 ? 2.749 10.706 -10.364 1.00 72.88 183 TYR A N 1
ATOM 1373 C CA . TYR A 1 183 ? 1.528 11.072 -11.077 1.00 72.88 183 TYR A CA 1
ATOM 1374 C C . TYR A 1 183 ? 0.305 10.740 -10.223 1.00 72.88 183 TYR A C 1
ATOM 1376 O O . TYR A 1 183 ? -0.053 9.572 -10.080 1.00 72.88 183 TYR A O 1
ATOM 1384 N N . ALA A 1 184 ? -0.330 11.758 -9.639 1.00 70.31 184 ALA A N 1
ATOM 1385 C CA . ALA A 1 184 ? -1.455 11.589 -8.721 1.00 70.31 184 ALA A CA 1
ATOM 1386 C C . ALA A 1 184 ? -2.812 11.564 -9.440 1.00 70.31 184 ALA A C 1
ATOM 1388 O O . ALA A 1 184 ? -3.113 12.429 -10.263 1.00 70.31 184 ALA A O 1
ATOM 1389 N N . GLN A 1 185 ? -3.658 10.604 -9.076 1.00 60.88 185 GLN A N 1
ATOM 1390 C CA . GLN A 1 185 ? -5.050 10.502 -9.484 1.00 60.88 185 GLN A CA 1
ATOM 1391 C C . GLN A 1 185 ? -5.954 10.603 -8.248 1.00 60.88 185 GLN A C 1
ATOM 1393 O O . GLN A 1 185 ? -5.855 9.816 -7.303 1.00 60.88 185 GLN A O 1
ATOM 1398 N N . SER A 1 186 ? -6.879 11.557 -8.288 1.00 55.38 186 SER A N 1
ATOM 1399 C CA . SER A 1 186 ? -7.980 11.669 -7.330 1.00 55.38 186 SER A CA 1
ATOM 1400 C C . SER A 1 186 ? -9.274 11.316 -8.051 1.00 55.38 186 SER A C 1
ATOM 1402 O O . SER A 1 186 ? -9.542 11.854 -9.127 1.00 55.38 186 SER A O 1
ATOM 1404 N N . THR A 1 187 ? -10.084 10.418 -7.490 1.00 48.94 187 THR A N 1
ATOM 1405 C CA . THR A 1 187 ? -11.484 10.307 -7.918 1.00 48.94 187 THR A CA 1
ATOM 1406 C C . THR A 1 187 ? -12.339 11.188 -7.030 1.00 48.94 187 THR A C 1
ATOM 1408 O O . THR A 1 187 ? -12.176 11.186 -5.814 1.00 48.94 187 THR A O 1
ATOM 1411 N N . SER A 1 188 ? -13.250 11.959 -7.627 1.00 42.78 188 SER A N 1
ATOM 1412 C CA . SER A 1 188 ? -14.256 12.665 -6.836 1.00 42.78 188 SER A CA 1
ATOM 1413 C C . SER A 1 188 ? -15.068 11.618 -6.052 1.00 42.78 188 SER A C 1
ATOM 1415 O O . SER A 1 188 ? -15.450 10.607 -6.651 1.00 42.78 188 SER A O 1
ATOM 1417 N N . PRO A 1 189 ? -15.391 11.832 -4.760 1.00 44.47 189 PRO A N 1
ATOM 1418 C CA . PRO A 1 189 ? -16.170 10.887 -3.944 1.00 44.47 189 PRO A CA 1
ATOM 1419 C C . PRO A 1 189 ? -17.491 10.427 -4.581 1.00 44.47 189 PRO A C 1
ATOM 1421 O O . PRO A 1 189 ? -18.039 9.386 -4.221 1.00 44.47 189 PRO A O 1
ATOM 1424 N N . SER A 1 190 ? -17.994 11.203 -5.541 1.00 42.59 190 SER A N 1
ATOM 1425 C CA . SER A 1 190 ? -19.208 10.945 -6.312 1.00 42.59 190 SER A CA 1
ATOM 1426 C C . SER A 1 190 ? -19.125 9.713 -7.228 1.00 42.59 190 SER A C 1
ATOM 1428 O O . SER A 1 190 ? -20.165 9.121 -7.504 1.00 42.59 190 SER A O 1
ATOM 1430 N N . ASP A 1 191 ? -17.926 9.302 -7.661 1.00 41.50 191 ASP A N 1
ATOM 1431 C CA . ASP A 1 191 ? -17.740 8.219 -8.646 1.00 41.50 191 ASP A CA 1
ATOM 1432 C C . ASP A 1 191 ? -17.404 6.853 -8.009 1.00 41.50 191 ASP A C 1
ATOM 1434 O O . ASP A 1 191 ? -17.550 5.813 -8.651 1.00 41.50 191 ASP A O 1
ATOM 1438 N N . ALA A 1 192 ? -16.971 6.828 -6.742 1.00 40.50 192 ALA A N 1
ATOM 1439 C CA . ALA A 1 192 ? -16.499 5.614 -6.057 1.00 40.50 192 ALA A CA 1
ATOM 1440 C C . ALA A 1 192 ? -17.606 4.812 -5.345 1.00 40.50 192 ALA A C 1
ATOM 1442 O O . ALA A 1 192 ? -17.379 3.684 -4.897 1.00 40.50 192 ALA A O 1
ATOM 1443 N N . LEU A 1 193 ? -18.815 5.362 -5.233 1.00 35.16 193 LEU A N 1
ATOM 1444 C CA . LEU A 1 193 ? -19.964 4.614 -4.738 1.00 35.16 193 LEU A CA 1
ATO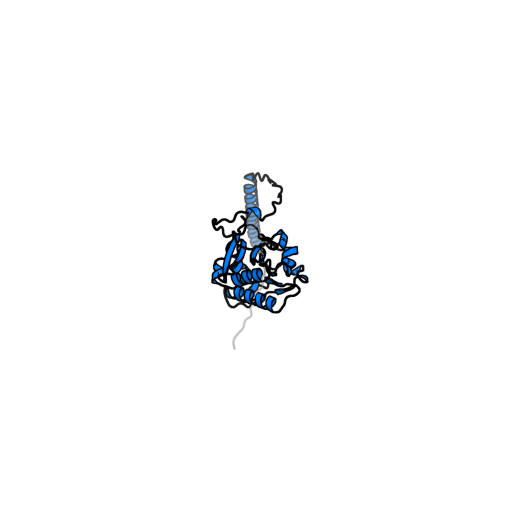M 1445 C C . LEU A 1 193 ? -20.660 3.961 -5.935 1.00 35.16 193 LEU A C 1
ATOM 1447 O O . LEU A 1 193 ? -21.076 4.688 -6.839 1.00 35.16 193 LEU A O 1
ATOM 1451 N N . PRO A 1 194 ? -20.879 2.627 -5.964 1.00 36.22 194 PRO A N 1
ATOM 1452 C CA . PRO A 1 194 ? -21.901 2.100 -6.848 1.00 36.22 194 PRO A CA 1
ATOM 1453 C C . PRO A 1 194 ? -23.170 2.868 -6.503 1.00 36.22 194 PRO A C 1
ATOM 1455 O O . PRO A 1 194 ? -23.605 2.861 -5.345 1.00 36.22 194 PRO A O 1
ATOM 1458 N N . THR A 1 195 ? -23.739 3.558 -7.487 1.00 38.25 195 THR A N 1
ATOM 1459 C CA . THR A 1 195 ? -25.085 4.102 -7.408 1.00 38.25 195 THR A CA 1
ATOM 1460 C C . THR A 1 195 ? -26.020 2.915 -7.227 1.00 38.25 195 THR A C 1
ATOM 1462 O O . THR A 1 195 ? -26.663 2.416 -8.147 1.00 38.25 195 THR A O 1
ATOM 1465 N N . ARG A 1 196 ? -26.124 2.424 -5.987 1.00 32.53 196 ARG A N 1
ATOM 1466 C CA . ARG A 1 196 ? -27.347 1.791 -5.543 1.00 32.53 196 ARG A CA 1
ATOM 1467 C C . ARG A 1 196 ? -28.386 2.849 -5.856 1.00 32.53 196 ARG A C 1
ATOM 1469 O O . ARG A 1 196 ? -28.381 3.921 -5.253 1.00 32.53 196 ARG A O 1
ATOM 1476 N N . HIS A 1 197 ? -29.268 2.538 -6.796 1.00 31.38 197 HIS A N 1
ATOM 1477 C CA . HIS A 1 197 ? -30.636 3.000 -6.717 1.00 31.38 197 HIS A CA 1
ATOM 1478 C C . HIS A 1 197 ? -31.127 2.589 -5.325 1.00 31.38 197 HIS A C 1
ATOM 1480 O O . HIS A 1 197 ? -31.721 1.532 -5.140 1.00 31.38 197 HIS A O 1
ATOM 1486 N N . VAL A 1 198 ? -30.801 3.383 -4.305 1.00 34.81 198 VAL A N 1
ATOM 1487 C CA . VAL A 1 198 ? -31.625 3.463 -3.118 1.00 34.81 198 VAL A CA 1
ATOM 1488 C C . VAL A 1 198 ? -32.940 3.935 -3.709 1.00 34.81 198 VAL A C 1
ATOM 1490 O O . VAL A 1 198 ? -32.956 5.033 -4.278 1.00 34.81 198 VAL A O 1
ATOM 1493 N N . PRO A 1 199 ? -34.012 3.119 -3.700 1.00 34.28 199 PRO A N 1
ATOM 1494 C CA . PRO A 1 199 ? -35.321 3.671 -3.960 1.00 34.28 199 PRO A CA 1
ATOM 1495 C C . PRO A 1 199 ? -35.401 4.883 -3.051 1.00 34.28 199 PRO A C 1
ATOM 1497 O O . PRO A 1 199 ? -35.237 4.777 -1.831 1.00 34.28 199 PRO A O 1
ATOM 1500 N N . ARG A 1 200 ? -35.519 6.054 -3.671 1.00 35.31 200 ARG A N 1
ATOM 1501 C CA . ARG A 1 200 ? -35.847 7.271 -2.964 1.00 35.31 200 ARG A CA 1
ATOM 1502 C C . ARG A 1 200 ? -37.249 7.006 -2.449 1.00 35.31 200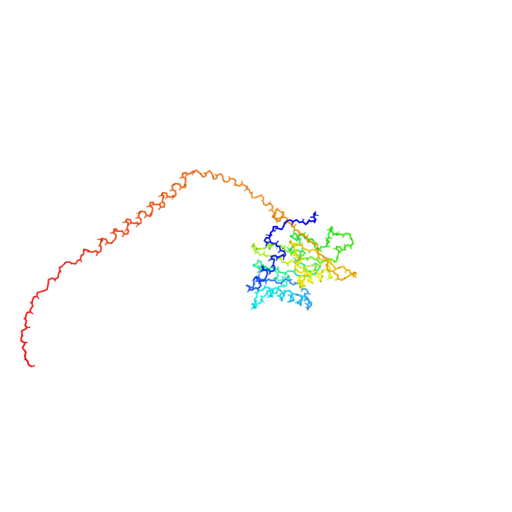 ARG A C 1
ATOM 1504 O O . ARG A 1 200 ? -38.231 7.341 -3.099 1.00 35.31 200 ARG A O 1
ATOM 1511 N N . TRP A 1 201 ? -37.338 6.358 -1.294 1.00 38.72 201 TRP A N 1
ATOM 1512 C CA . TRP A 1 201 ? -38.475 6.508 -0.427 1.00 38.72 201 TRP A CA 1
ATOM 1513 C C . TRP A 1 201 ? -38.447 7.989 -0.091 1.00 38.72 201 TRP A C 1
ATOM 1515 O O . TRP A 1 201 ? -37.791 8.433 0.848 1.00 38.72 201 TRP A O 1
ATOM 1525 N N . THR A 1 202 ? -39.132 8.786 -0.906 1.00 40.78 202 THR A N 1
ATOM 1526 C CA . THR A 1 202 ? -39.787 9.972 -0.393 1.00 40.78 202 THR A CA 1
ATOM 1527 C C . THR A 1 202 ? -40.779 9.437 0.624 1.00 40.78 202 THR A C 1
ATOM 1529 O O . THR A 1 202 ? -41.958 9.252 0.336 1.00 40.78 202 THR A O 1
ATOM 1532 N N . MET A 1 203 ? -40.283 9.108 1.816 1.00 42.59 203 MET A N 1
ATOM 1533 C CA . MET A 1 203 ? -41.112 9.145 2.991 1.00 42.59 203 MET A CA 1
ATOM 1534 C C . MET A 1 203 ? -41.526 10.603 3.045 1.00 42.59 203 MET A C 1
ATOM 1536 O O . MET A 1 203 ? -40.745 11.476 3.421 1.00 42.59 203 MET A O 1
ATOM 1540 N N . GLY A 1 204 ? -42.721 10.873 2.524 1.00 43.41 204 GLY A N 1
ATOM 1541 C CA . GLY A 1 204 ? -43.453 12.084 2.810 1.00 43.41 204 GLY A CA 1
ATOM 1542 C C . GLY A 1 204 ? -43.690 12.085 4.307 1.00 43.41 204 GLY A C 1
ATOM 1543 O O . GLY A 1 204 ? -44.771 11.754 4.773 1.00 43.41 204 GLY A O 1
ATOM 1544 N N . MET A 1 205 ? -42.661 12.423 5.079 1.00 42.34 205 MET A N 1
ATOM 1545 C CA . MET A 1 205 ? -42.850 12.981 6.396 1.00 42.34 205 MET A CA 1
ATOM 1546 C C . MET A 1 205 ? -43.414 14.370 6.137 1.00 42.34 205 MET A C 1
ATOM 1548 O O . MET A 1 205 ? -42.711 15.374 6.176 1.00 42.34 205 MET A O 1
ATOM 1552 N N . SER A 1 206 ? -44.717 14.424 5.849 1.00 49.97 206 SER A N 1
ATOM 1553 C CA . SER A 1 206 ? -45.509 15.554 6.289 1.00 49.97 206 SER A CA 1
ATOM 1554 C C . SER A 1 206 ? -45.409 15.523 7.811 1.00 49.97 206 SER A C 1
ATOM 1556 O O . SER A 1 206 ? -46.221 14.894 8.493 1.00 49.97 206 SER A O 1
ATOM 1558 N N . SER A 1 207 ? -44.350 16.115 8.361 1.00 51.50 207 SER A N 1
ATOM 1559 C CA . SER A 1 207 ? -44.285 16.442 9.775 1.00 51.50 207 SER A CA 1
ATOM 1560 C C . SER A 1 207 ? -45.332 17.525 9.991 1.00 51.50 207 SER A C 1
ATOM 1562 O O . SER A 1 207 ? -45.047 18.720 9.960 1.00 51.50 207 SER A O 1
ATOM 1564 N N . SER A 1 208 ? -46.584 17.084 10.106 1.00 61.03 208 SER A N 1
ATOM 1565 C CA . SER A 1 208 ? -47.665 17.901 10.614 1.00 61.03 208 SER A CA 1
ATOM 1566 C C . SER A 1 208 ? -47.185 18.430 11.966 1.00 61.03 208 SER A C 1
ATOM 1568 O O . SER A 1 208 ? -46.826 17.616 12.822 1.00 61.03 208 SER A O 1
ATOM 1570 N N . PRO A 1 209 ? -47.137 19.755 12.176 1.00 62.84 209 PRO A N 1
ATOM 1571 C CA . PRO A 1 209 ? -46.591 20.354 13.397 1.00 62.84 209 PRO A CA 1
ATOM 1572 C C . PRO A 1 209 ? -47.278 19.844 14.678 1.00 62.84 209 PRO A C 1
ATOM 1574 O O . PRO A 1 209 ? -46.729 19.946 15.773 1.00 62.84 209 PRO A O 1
ATOM 1577 N N . TRP A 1 210 ? -48.445 19.213 14.542 1.00 61.72 210 TRP A N 1
ATOM 1578 C CA . TRP A 1 210 ? -49.190 18.582 15.621 1.00 61.72 210 TRP A CA 1
ATOM 1579 C C . TRP A 1 210 ? -48.506 17.355 16.247 1.00 61.72 210 TRP A C 1
ATOM 1581 O O . TRP A 1 210 ? -48.713 17.111 17.434 1.00 61.72 210 TRP A O 1
ATOM 1591 N N . THR A 1 211 ? -47.659 16.602 15.529 1.00 65.44 211 THR A N 1
ATOM 1592 C CA . THR A 1 211 ? -46.996 15.417 16.119 1.00 65.44 211 THR A CA 1
ATOM 1593 C C . THR A 1 211 ? -45.928 15.797 17.141 1.00 65.44 211 THR A C 1
ATOM 1595 O O . THR A 1 211 ? -45.820 15.139 18.174 1.00 65.44 211 THR A O 1
ATOM 1598 N N . ALA A 1 212 ? -45.202 16.897 16.920 1.00 63.59 212 ALA A N 1
ATOM 1599 C CA . ALA A 1 212 ? -44.246 17.425 17.893 1.00 63.59 212 ALA A CA 1
ATOM 1600 C C . ALA A 1 212 ? -44.952 17.939 19.161 1.00 63.59 212 ALA A C 1
ATOM 1602 O O . ALA A 1 212 ? -44.499 17.676 20.274 1.00 63.59 212 ALA A O 1
ATOM 1603 N N . ILE A 1 213 ? -46.102 18.604 19.001 1.00 70.88 213 ILE A N 1
ATOM 1604 C CA . ILE A 1 213 ? -46.890 19.137 20.124 1.00 70.88 213 ILE A CA 1
ATOM 1605 C C . ILE A 1 213 ? -47.441 18.000 20.998 1.00 70.88 213 ILE A C 1
ATOM 1607 O O . ILE A 1 213 ? -47.342 18.063 22.225 1.00 70.88 213 ILE A O 1
ATOM 1611 N N . LEU A 1 214 ? -47.968 16.932 20.391 1.00 73.19 214 LEU A N 1
ATOM 1612 C CA . LEU A 1 214 ? -48.490 15.785 21.142 1.00 73.19 214 LEU A CA 1
ATOM 1613 C C . LEU A 1 214 ? -47.391 15.036 21.906 1.00 73.19 214 LEU A C 1
ATOM 1615 O O . LEU A 1 214 ? -47.617 14.601 23.034 1.00 73.19 214 LEU A O 1
ATOM 1619 N N . LEU A 1 215 ? -46.191 14.926 21.333 1.00 70.44 215 LEU A N 1
ATOM 1620 C CA . LEU A 1 215 ? -45.082 14.204 21.957 1.00 70.44 215 LEU A CA 1
ATOM 1621 C C . LEU A 1 215 ? -44.527 14.965 23.173 1.00 70.44 215 LEU A C 1
ATOM 1623 O O . LEU A 1 215 ? -44.290 14.366 24.221 1.00 70.44 215 LEU A O 1
ATOM 1627 N N . VAL A 1 216 ? -44.428 16.297 23.085 1.00 75.94 216 VAL A N 1
ATOM 1628 C CA . VAL A 1 216 ? -44.056 17.148 24.230 1.00 75.94 216 VAL A CA 1
ATOM 1629 C C . VAL A 1 216 ? -45.135 17.121 25.320 1.00 75.94 216 VAL A C 1
ATOM 1631 O O . VAL A 1 216 ? -44.810 17.029 26.504 1.00 75.94 216 VAL A O 1
ATOM 1634 N N . SER A 1 217 ? -46.419 17.128 24.946 1.00 74.81 217 SER A N 1
ATOM 1635 C CA . SER A 1 217 ? -47.526 17.030 25.907 1.00 74.81 217 SER A CA 1
ATOM 1636 C C . SER A 1 217 ? -47.529 15.693 26.662 1.00 74.81 217 SER A C 1
ATOM 1638 O O . SER A 1 217 ? -47.666 15.678 27.889 1.00 74.81 217 SER A O 1
ATOM 1640 N N . ALA A 1 218 ? -47.295 14.574 25.970 1.00 75.12 218 ALA A N 1
ATOM 1641 C CA . ALA A 1 218 ? -47.229 13.254 26.595 1.00 75.12 218 ALA A CA 1
ATOM 1642 C C . ALA A 1 218 ? -46.086 13.156 27.621 1.00 75.12 218 ALA A C 1
ATOM 1644 O O . ALA A 1 218 ? -46.299 12.685 28.739 1.00 75.12 218 ALA A O 1
ATOM 1645 N N . ILE A 1 219 ? -44.900 13.675 27.282 1.00 77.56 219 ILE A N 1
ATOM 1646 C CA . ILE A 1 219 ? -43.741 13.693 28.188 1.00 77.56 219 ILE A CA 1
ATOM 1647 C C . ILE A 1 219 ? -44.039 14.530 29.439 1.00 77.56 219 ILE A C 1
ATOM 1649 O O . ILE A 1 219 ? -43.791 14.079 30.559 1.00 77.56 219 ILE A O 1
ATOM 1653 N N . MET A 1 220 ? -44.638 15.713 29.274 1.00 75.38 220 MET A N 1
ATOM 1654 C CA . MET A 1 220 ? -44.986 16.583 30.405 1.00 75.38 220 MET A CA 1
ATOM 1655 C C . MET A 1 220 ? -46.032 15.949 31.332 1.00 75.38 220 MET A C 1
ATOM 1657 O O . MET A 1 220 ? -45.947 16.093 32.552 1.00 75.38 220 MET A O 1
ATOM 1661 N N . THR A 1 221 ? -46.979 15.189 30.780 1.00 75.88 221 THR A N 1
ATOM 1662 C CA . THR A 1 221 ? -48.023 14.519 31.573 1.00 75.88 221 THR A CA 1
ATOM 1663 C C . THR A 1 221 ? -47.443 13.384 32.425 1.00 75.88 221 THR A C 1
ATOM 1665 O O . THR A 1 221 ? -47.818 13.221 33.587 1.00 75.88 221 THR A O 1
ATOM 1668 N N . VAL A 1 222 ? -46.470 12.639 31.890 1.00 77.12 222 VAL A N 1
ATOM 1669 C CA . VAL A 1 222 ? -45.769 11.572 32.626 1.00 77.12 222 VAL A CA 1
ATOM 1670 C C . VAL A 1 222 ? -44.924 12.146 33.768 1.00 77.12 222 VAL A C 1
ATOM 1672 O O . VAL A 1 222 ? -44.967 11.627 34.885 1.00 77.12 222 VAL A O 1
ATOM 1675 N N . LEU A 1 223 ? -44.217 13.256 33.531 1.00 72.31 223 LEU A N 1
ATOM 1676 C CA . LEU A 1 223 ? -43.437 13.941 34.568 1.00 72.31 223 LEU A CA 1
ATOM 1677 C C . LEU A 1 223 ? -44.317 14.503 35.697 1.00 72.31 223 LEU A C 1
ATOM 1679 O O . LEU A 1 223 ? -43.963 14.373 36.870 1.00 72.31 223 LEU A O 1
ATOM 1683 N N . ALA A 1 224 ? -45.488 15.059 35.373 1.00 69.81 224 ALA A N 1
ATOM 1684 C CA . ALA A 1 224 ? -46.438 15.532 36.381 1.00 69.81 224 ALA A CA 1
ATOM 1685 C C . ALA A 1 224 ? -47.030 14.378 37.217 1.00 69.81 224 ALA A C 1
ATOM 1687 O O . ALA A 1 224 ? -47.130 14.488 38.442 1.00 69.81 224 ALA A O 1
ATOM 1688 N N . GLY A 1 225 ? -47.361 13.246 36.584 1.00 69.31 225 GLY A N 1
ATOM 1689 C CA . GLY A 1 225 ? -47.872 12.058 37.277 1.00 69.31 225 GLY A CA 1
ATOM 1690 C C . GLY A 1 225 ? -46.866 11.447 38.260 1.00 69.31 225 GLY A C 1
ATOM 1691 O O . GLY A 1 225 ? -47.231 11.087 39.381 1.00 69.31 225 GLY A O 1
ATOM 1692 N N . LEU A 1 226 ? -45.585 11.396 37.883 1.00 67.25 226 LEU A N 1
ATOM 1693 C CA . LEU A 1 226 ? -44.507 10.902 38.749 1.00 67.25 226 LEU A CA 1
ATOM 1694 C C . LEU A 1 226 ? -44.284 11.790 39.987 1.00 67.25 226 LEU A C 1
ATOM 1696 O O . LEU A 1 226 ? -44.009 11.272 41.071 1.00 67.25 226 LEU A O 1
ATOM 1700 N N . SER A 1 227 ? -44.474 13.108 39.871 1.00 66.69 227 SER A N 1
ATOM 1701 C CA . SER A 1 227 ? -44.342 14.039 41.004 1.00 66.69 227 SER A CA 1
ATOM 1702 C C . SER A 1 227 ? -45.476 13.893 42.037 1.00 66.69 227 SER A C 1
ATOM 1704 O O . SER A 1 227 ? -45.242 13.937 43.251 1.00 66.69 227 SER A O 1
ATOM 1706 N N . ALA A 1 228 ? -46.703 13.627 41.578 1.00 60.22 228 ALA A N 1
ATOM 1707 C CA . ALA A 1 228 ? -47.856 13.412 42.457 1.00 60.22 228 ALA A CA 1
ATOM 1708 C C . ALA A 1 228 ? -47.782 12.077 43.230 1.00 60.22 228 ALA A C 1
ATOM 1710 O O . ALA A 1 228 ? -48.183 12.000 44.392 1.00 60.22 228 ALA A O 1
ATOM 1711 N N . LEU A 1 229 ? -47.218 11.029 42.621 1.00 58.53 229 LEU A N 1
ATOM 1712 C CA . LEU A 1 229 ? -47.031 9.724 43.267 1.00 58.53 229 LEU A CA 1
ATOM 1713 C C . LEU A 1 229 ? -45.924 9.735 44.335 1.00 58.53 229 LEU A C 1
ATOM 1715 O O . LEU A 1 229 ? -46.069 9.082 45.370 1.00 58.53 229 LEU A O 1
ATOM 1719 N N . GLY A 1 230 ? -44.858 10.519 44.139 1.00 54.44 230 GLY A N 1
ATOM 1720 C CA . GLY A 1 230 ? -43.765 10.639 45.113 1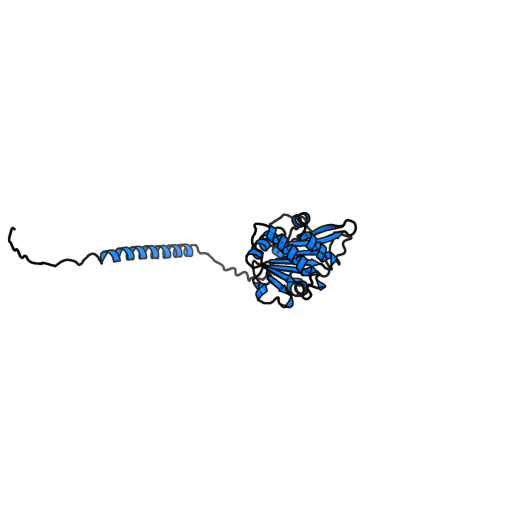.00 54.44 230 GLY A CA 1
ATOM 1721 C C . GLY A 1 230 ? -44.164 11.336 46.420 1.00 54.44 230 GLY A C 1
ATOM 1722 O O . GLY A 1 230 ? -43.695 10.967 47.495 1.00 54.44 230 GLY A O 1
ATOM 1723 N N . THR A 1 231 ? -45.080 12.305 46.362 1.00 56.66 231 THR A N 1
ATOM 1724 C CA . THR A 1 231 ? -45.526 13.061 47.548 1.00 56.66 231 THR A CA 1
ATOM 1725 C C . THR A 1 231 ? -46.619 12.345 48.350 1.00 56.66 231 THR A C 1
ATOM 1727 O O . THR A 1 231 ? -46.694 12.511 49.569 1.00 56.66 231 THR A O 1
ATOM 1730 N N . GLY A 1 232 ? -47.421 11.481 47.716 1.00 54.12 232 GLY A N 1
ATOM 1731 C CA . GLY A 1 232 ? -48.440 10.674 48.400 1.00 54.12 232 GLY A CA 1
ATOM 1732 C C . GLY A 1 232 ? -47.869 9.561 49.288 1.00 54.12 232 GLY A C 1
ATOM 1733 O O . GLY A 1 232 ? -48.443 9.250 50.335 1.00 54.12 232 GLY A O 1
ATOM 1734 N N . LEU A 1 233 ? -46.718 8.987 48.918 1.00 52.44 233 LEU A N 1
ATOM 1735 C CA . LEU A 1 233 ? -46.130 7.850 49.636 1.00 52.44 233 LEU A CA 1
ATOM 1736 C C . LEU A 1 233 ? -45.472 8.248 50.970 1.00 52.44 233 LEU A C 1
ATOM 1738 O O . LEU A 1 233 ? -45.478 7.466 51.919 1.00 52.44 233 LEU A O 1
ATOM 1742 N N . LEU A 1 234 ? -44.983 9.487 51.088 1.00 50.53 234 LEU A N 1
ATOM 1743 C CA . LEU A 1 234 ? -44.354 9.997 52.315 1.00 50.53 234 LEU A CA 1
ATOM 1744 C C . LEU A 1 234 ? -45.360 10.355 53.419 1.00 50.53 234 LEU A C 1
ATOM 1746 O O . LEU A 1 234 ? -44.991 10.445 54.587 1.00 50.53 234 LEU A O 1
ATOM 1750 N N . ARG A 1 235 ? -46.650 10.499 53.093 1.00 52.03 235 ARG A N 1
ATOM 1751 C CA . ARG A 1 235 ? -47.686 10.851 54.078 1.00 52.03 235 ARG A CA 1
ATOM 1752 C C . ARG A 1 235 ? -48.286 9.642 54.807 1.00 52.03 235 ARG A C 1
ATOM 1754 O O . ARG A 1 235 ? -48.963 9.828 55.813 1.00 52.03 235 ARG A O 1
ATOM 1761 N N . ARG A 1 236 ? -48.034 8.411 54.339 1.00 50.94 236 ARG A N 1
ATOM 1762 C CA . ARG A 1 236 ? -48.624 7.177 54.903 1.00 50.94 236 ARG A CA 1
ATOM 1763 C C . ARG A 1 236 ? -47.765 6.453 55.946 1.00 50.94 236 ARG A C 1
ATOM 1765 O O . ARG A 1 236 ? -48.268 5.530 56.572 1.00 50.94 236 ARG A O 1
ATOM 1772 N N . VAL A 1 237 ? -46.515 6.870 56.163 1.00 54.28 237 VAL A N 1
ATOM 1773 C CA . VAL A 1 237 ? -45.582 6.189 57.092 1.00 54.28 237 VAL A CA 1
ATOM 1774 C C . VAL A 1 237 ? -45.452 6.911 58.450 1.00 54.28 237 VAL A C 1
ATOM 1776 O O . VAL A 1 237 ? -44.913 6.354 59.397 1.00 54.28 237 VAL A O 1
ATOM 1779 N N . GLY A 1 238 ? -46.010 8.118 58.609 1.00 47.62 238 GLY A N 1
ATOM 1780 C CA . GLY A 1 238 ? -45.841 8.938 59.823 1.00 47.62 238 GLY A CA 1
ATOM 1781 C C . GLY A 1 238 ? -46.908 8.808 60.921 1.00 47.62 238 GLY A C 1
ATOM 1782 O O . GLY A 1 238 ? -46.916 9.629 61.831 1.00 47.62 238 GLY A O 1
ATOM 1783 N N . GLY A 1 239 ? -47.835 7.847 60.850 1.00 49.53 239 GLY A N 1
ATOM 1784 C CA . GLY A 1 239 ? -49.032 7.849 61.703 1.00 49.53 239 GLY A CA 1
ATOM 1785 C C . GLY A 1 239 ? -49.375 6.510 62.347 1.00 49.53 239 GLY A C 1
ATOM 1786 O O . GLY A 1 239 ? -50.440 5.984 62.060 1.00 49.53 239 GLY A O 1
ATOM 1787 N N . SER A 1 240 ? -48.513 5.955 63.204 1.00 53.38 240 SER A N 1
ATOM 1788 C CA . SER A 1 240 ? -48.937 4.953 64.201 1.00 53.38 240 SER A CA 1
ATOM 1789 C C . SER A 1 240 ? -47.865 4.719 65.271 1.00 53.38 240 SER A C 1
ATOM 1791 O O . SER A 1 240 ? -47.092 3.768 65.186 1.00 53.38 240 SER A O 1
ATOM 1793 N N . ALA A 1 241 ? -47.833 5.563 66.302 1.00 46.41 241 ALA A N 1
ATOM 1794 C CA . ALA A 1 241 ? -47.193 5.233 67.577 1.00 46.41 241 ALA A CA 1
ATOM 1795 C C . ALA A 1 241 ? -47.851 6.027 68.717 1.00 46.41 241 ALA A C 1
ATOM 1797 O O . ALA A 1 241 ? -47.339 7.044 69.177 1.00 46.41 241 ALA A O 1
ATOM 1798 N N . ALA A 1 242 ? -49.021 5.561 69.154 1.00 48.75 242 ALA A N 1
ATOM 1799 C CA . ALA A 1 242 ? -49.642 5.956 70.411 1.00 48.75 242 ALA A CA 1
ATOM 1800 C C . ALA A 1 242 ? -49.992 4.690 71.201 1.00 48.75 242 ALA A C 1
ATOM 1802 O O . ALA A 1 242 ? -50.622 3.786 70.658 1.00 48.75 242 ALA A O 1
ATOM 1803 N N . GLY A 1 243 ? -49.618 4.656 72.484 1.00 47.53 243 GLY A N 1
ATOM 1804 C CA . GLY A 1 243 ? -50.200 3.740 73.469 1.00 47.53 243 GLY A CA 1
ATOM 1805 C C . GLY A 1 243 ? -49.234 2.724 74.077 1.00 47.53 243 GLY A C 1
ATOM 1806 O O . GLY A 1 243 ? -49.248 1.558 73.710 1.00 47.53 243 GLY A O 1
ATOM 1807 N N . GLY A 1 244 ? -48.447 3.149 75.067 1.00 39.19 244 GLY A N 1
ATOM 1808 C CA . GLY A 1 244 ? -47.633 2.260 75.900 1.00 39.19 244 GLY A CA 1
ATOM 1809 C C . GLY A 1 244 ? -47.475 2.830 77.304 1.00 39.19 244 GLY A C 1
ATOM 1810 O O . GLY A 1 244 ? -46.437 3.381 77.649 1.00 39.19 244 GLY A O 1
ATOM 1811 N N . ARG A 1 245 ? -48.554 2.763 78.082 1.00 45.88 245 ARG A N 1
ATOM 1812 C CA . ARG A 1 245 ? -48.625 3.115 79.504 1.00 45.88 245 ARG A CA 1
ATOM 1813 C C . ARG A 1 245 ? -47.838 2.060 80.294 1.00 45.88 245 ARG A C 1
ATOM 1815 O O . ARG A 1 245 ? -48.179 0.885 80.204 1.00 45.88 245 ARG A O 1
ATOM 1822 N N . VAL A 1 246 ? -46.813 2.456 81.049 1.00 48.62 246 VAL A N 1
ATOM 1823 C CA . VAL A 1 246 ? -46.164 1.584 82.043 1.00 48.62 246 VAL A CA 1
ATOM 1824 C C . VAL A 1 246 ? -46.168 2.294 83.387 1.00 48.62 246 VAL A C 1
ATOM 1826 O O . VAL A 1 246 ? -45.695 3.421 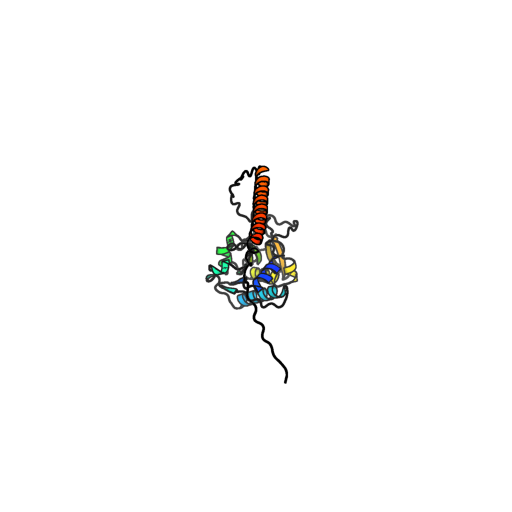83.522 1.00 48.62 246 VAL A O 1
ATOM 1829 N N . ASP A 1 247 ? -46.789 1.607 84.339 1.00 44.94 247 ASP A N 1
ATOM 1830 C CA . ASP A 1 247 ? -47.038 2.019 85.707 1.00 44.94 247 ASP A CA 1
ATOM 1831 C C . ASP A 1 247 ? -45.781 2.064 86.583 1.00 44.94 247 ASP A C 1
ATOM 1833 O O . ASP A 1 247 ? -44.772 1.391 86.377 1.00 44.94 247 ASP A O 1
ATOM 1837 N N . VAL A 1 248 ? -45.935 2.880 87.619 1.00 50.06 248 VAL A N 1
ATOM 1838 C CA . VAL A 1 248 ? -45.037 3.201 88.724 1.00 50.06 248 VAL A CA 1
ATOM 1839 C C . VAL A 1 248 ? -44.636 1.971 89.548 1.00 50.06 248 VAL A C 1
ATOM 1841 O O . VAL A 1 248 ? -45.492 1.203 89.986 1.00 50.06 248 VAL A O 1
ATOM 1844 N N . ARG A 1 249 ? -43.359 1.891 89.956 1.00 42.31 249 ARG A N 1
ATOM 1845 C CA . ARG A 1 249 ? -43.038 1.421 91.315 1.00 42.31 249 ARG A CA 1
ATOM 1846 C C . ARG A 1 249 ? -41.796 2.089 91.893 1.00 42.31 249 ARG A C 1
ATOM 1848 O O . ARG A 1 249 ? -40.684 1.924 91.406 1.00 42.31 249 ARG A O 1
ATOM 1855 N N . SER A 1 250 ? -42.032 2.824 92.972 1.00 51.16 250 SER A N 1
ATOM 1856 C CA . SER A 1 250 ? -41.039 3.365 93.885 1.00 51.16 250 SER A CA 1
ATOM 1857 C C . SER A 1 250 ? -40.491 2.283 94.828 1.00 51.16 250 SER A C 1
ATOM 1859 O O . SER A 1 250 ? -41.226 1.420 95.312 1.00 51.16 250 SER A O 1
ATOM 1861 N N . ARG A 1 251 ? -39.187 2.363 95.096 1.00 48.44 251 ARG A N 1
ATOM 1862 C CA . ARG A 1 251 ? -38.430 1.870 96.267 1.00 48.44 251 ARG A CA 1
ATOM 1863 C C . ARG A 1 251 ? -37.029 2.478 96.082 1.00 48.44 251 ARG A C 1
ATOM 1865 O O . ARG A 1 251 ? -36.449 2.275 95.030 1.00 48.44 251 ARG A O 1
ATOM 1872 N N . GLY A 1 252 ? -36.461 3.324 96.935 1.00 40.94 252 GLY A N 1
ATOM 1873 C CA . GLY A 1 252 ? -36.598 3.465 98.380 1.00 40.94 252 GLY A CA 1
ATOM 1874 C C . GLY A 1 252 ? -35.378 2.829 99.058 1.00 40.94 252 GLY A C 1
ATOM 1875 O O . GLY A 1 252 ? -35.291 1.608 99.066 1.00 40.94 252 GLY A O 1
ATOM 1876 N N . GLY A 1 253 ? -34.500 3.660 99.639 1.00 42.78 253 GLY A N 1
ATOM 1877 C CA . GLY A 1 253 ? -33.424 3.281 100.579 1.00 42.78 253 GLY A CA 1
ATOM 1878 C C . GLY A 1 253 ? -32.030 3.221 99.937 1.00 42.78 253 GLY A C 1
ATOM 1879 O O . GLY A 1 253 ? -31.840 2.450 99.009 1.00 42.78 253 GLY A O 1
ATOM 1880 N N . ALA A 1 254 ? -31.086 4.124 100.233 1.00 43.84 254 ALA A N 1
ATOM 1881 C CA . ALA A 1 254 ? -30.348 4.395 101.487 1.00 43.84 254 ALA A CA 1
ATOM 1882 C C . ALA A 1 254 ? -28.943 3.750 101.434 1.00 43.84 254 ALA A C 1
ATOM 1884 O O . ALA A 1 254 ? -28.833 2.551 101.228 1.00 43.84 254 ALA A O 1
ATOM 1885 N N . VAL A 1 255 ? -27.895 4.578 101.323 1.00 45.97 255 VAL A N 1
ATOM 1886 C CA . VAL A 1 255 ? -26.892 4.924 102.363 1.00 45.97 255 VAL A CA 1
ATOM 1887 C C . VAL A 1 255 ? -25.976 3.759 102.757 1.00 45.97 255 VAL A C 1
ATOM 1889 O O . VAL A 1 255 ? -26.441 2.739 103.258 1.00 45.97 255 VAL A O 1
ATOM 1892 N N . GLY A 1 256 ? -24.672 3.993 102.596 1.00 45.41 256 GLY A N 1
ATOM 1893 C CA . GLY A 1 256 ? -23.558 3.168 103.057 1.00 45.41 256 GLY A CA 1
ATOM 1894 C C . GLY A 1 256 ? -22.276 3.620 102.388 1.00 45.41 256 GLY A C 1
ATOM 1895 O O . GLY A 1 256 ? -22.015 3.101 101.284 1.00 45.41 256 GLY A O 1
#

Secondary structure (DSSP, 8-state):
-----------SS-HHHHHHHHHHHGGGT-EEEEEPTT--HHHHHHHHHHHHHHHTTSS-----PEEEEGGG--GGGGGSEEEEEEETTT-HIIIIIIGGG-SS-SS---SPPTT--TTS-EEEEEEE-SSSTT-EEEEEEESSHHHHHHHHHHHH-HHHHTT--SSEEEEEE-TTT-PEEEEEE---TTTSS---------------THHHHHHHHHHHHHHHHHHHHHHHHTTSSS------------------

Foldseek 3Di:
DDFDDDDDDPDPQKLQCVLVVQLVQQLVLQEAEEFFQPDDPVRVVLVVLLQVVSPVPDDNGDGDHHYDYPVRCDPVNLRHAYEYADEPVRGVCCVPVCQVQDPAHAQFGPDDDPPAGRQWKWKWFKDARPRDGPHIYTYTYTSDDNNSVQSSCLSSDPVSSVVRTAGMWIWDQDPVPRDIDIGDDHDDPVPNDDPPPPVPPPPPPPVVVVVVVVVVVVVVVVVVVVVVVVVVVVVPPPDDDDDDDDDDDDDDDDDD

Radius of gyration: 34.18 Å; chains: 1; bounding box: 69×40×127 Å